Protein AF-A0A7S2HFR7-F1 (afdb_monomer_lite)

Radius of gyration: 25.46 Å; chains: 1; bounding box: 66×30×82 Å

Organism: NCBI:txid1333877

pLDDT: mean 75.99, std 14.15, range [36.38, 93.44]

Secondary structure (DSSP, 8-state):
-HHHHHHHTTT----HHHHHHHHHHHHHHHHH-GGGSEE-HHHHHHTSS-TTS-SEEETTTTEEE-TT-TT--TTHHHHHHH-THHHH--HHHHHHHHHHHHHHSGGGEEE-HHHHHTTSS-TTS-SEEETTT--EE-TTSS---HHHHHHHHHHHHH----PBPPP-TTTHHHHHHHHSGGGEEE-HHHHHTTSS-TTS-SEEETTT--EE-GGGS-HHHHHHHHHHTT--SS--SSPBP--S---PPPPP-

Sequence (253 aa):
MEAASDRHRRGEEVDWNAEVVERIRVWTDALERPEAWLDFRPLKAEGDVSAWHADLVRLSTGDAVWIDSFFRPHWLPERLEAAPEWRAAARRDAVEERWRHLLWEPGAWLDQRSLKDEGAVSDSEPDFLHEASGEGLYLGGDGAPEDVMSEIRASPASGALRWRRPEARGAEPWMSLFSEPGKWRDFRALKASGQAVPAQPDFVHSLSAQGLWLDLAPAWIAARIASKGSAGADEPFWPEAVMPGNEQPQPVQ

Structure (mmCIF, N/CA/C/O backbone):
data_AF-A0A7S2HFR7-F1
#
_entry.id   AF-A0A7S2HFR7-F1
#
loop_
_atom_site.group_PDB
_atom_site.id
_atom_site.type_symbol
_atom_site.label_atom_id
_atom_site.label_alt_id
_atom_site.label_c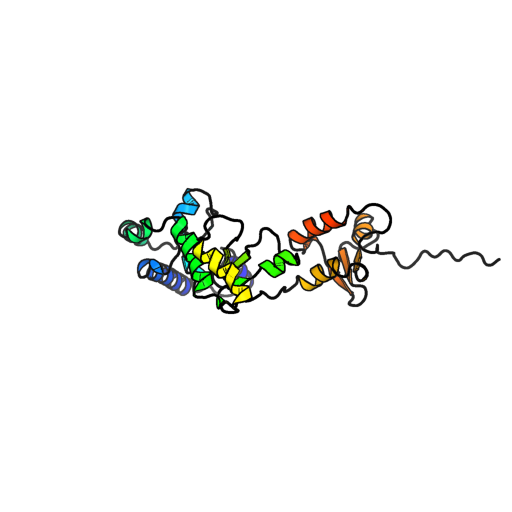omp_id
_atom_site.label_asym_id
_atom_site.label_entity_id
_atom_site.label_seq_id
_atom_site.pdbx_PDB_ins_code
_atom_site.Cartn_x
_atom_site.Cartn_y
_atom_site.Cartn_z
_atom_site.occupancy
_atom_site.B_iso_or_equiv
_atom_site.auth_seq_id
_atom_site.auth_comp_id
_atom_site.auth_asym_id
_atom_site.auth_atom_id
_atom_site.pdbx_PDB_model_num
ATOM 1 N N . MET A 1 1 ? 16.776 0.374 3.035 1.00 46.00 1 MET A N 1
AT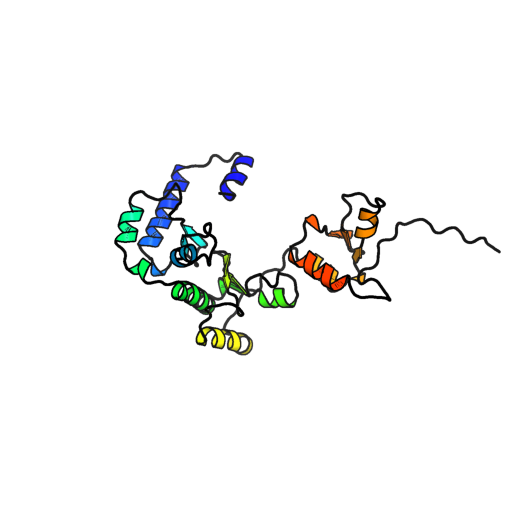OM 2 C CA . MET A 1 1 ? 17.735 0.407 4.169 1.00 46.00 1 MET A CA 1
ATOM 3 C C . MET A 1 1 ? 17.169 -0.178 5.468 1.00 46.00 1 MET A C 1
ATOM 5 O O . MET A 1 1 ? 17.949 -0.623 6.297 1.00 46.00 1 MET A O 1
ATOM 9 N N . GLU A 1 2 ? 15.848 -0.254 5.645 1.00 36.38 2 GLU A N 1
ATOM 10 C CA . GLU A 1 2 ? 15.235 -0.675 6.917 1.00 36.38 2 GLU A CA 1
ATOM 11 C C . GLU A 1 2 ? 15.283 -2.197 7.166 1.00 36.38 2 GLU A C 1
ATOM 13 O O . GLU A 1 2 ? 15.591 -2.639 8.270 1.00 36.38 2 GLU A O 1
ATOM 18 N N . ALA A 1 3 ? 15.147 -3.013 6.113 1.00 39.28 3 ALA A N 1
ATOM 19 C CA . ALA A 1 3 ? 15.206 -4.478 6.219 1.00 39.28 3 ALA A CA 1
ATOM 20 C C . ALA A 1 3 ? 16.587 -5.033 6.635 1.00 39.28 3 ALA A C 1
ATOM 22 O O . ALA A 1 3 ? 16.670 -6.115 7.220 1.00 39.28 3 ALA A O 1
ATOM 23 N N . ALA A 1 4 ? 17.671 -4.303 6.348 1.00 38.53 4 ALA A N 1
ATOM 24 C CA . ALA A 1 4 ? 19.027 -4.673 6.762 1.00 38.53 4 ALA A CA 1
ATOM 25 C C . ALA A 1 4 ? 19.289 -4.323 8.239 1.00 38.53 4 ALA A C 1
ATOM 27 O O . ALA A 1 4 ? 19.970 -5.067 8.944 1.00 38.53 4 ALA A O 1
ATOM 28 N N . SER A 1 5 ? 18.688 -3.231 8.725 1.00 42.84 5 SER A N 1
ATOM 29 C CA . SER A 1 5 ? 18.841 -2.759 10.108 1.00 42.84 5 SER A CA 1
ATOM 30 C C . SER A 1 5 ? 18.188 -3.711 11.121 1.00 42.84 5 SER A C 1
ATOM 32 O O . SER A 1 5 ? 18.719 -3.948 12.206 1.00 42.84 5 SER A O 1
ATOM 34 N N . ASP A 1 6 ? 17.080 -4.349 10.736 1.00 39.00 6 ASP A N 1
ATOM 35 C CA . ASP A 1 6 ? 16.349 -5.284 11.597 1.00 39.00 6 ASP A CA 1
ATOM 36 C C . ASP A 1 6 ? 16.993 -6.678 11.705 1.00 39.00 6 ASP A C 1
ATOM 38 O O . ASP A 1 6 ? 16.822 -7.366 12.715 1.00 39.00 6 ASP A O 1
ATOM 42 N N . ARG A 1 7 ? 17.785 -7.099 10.707 1.00 46.31 7 ARG A N 1
ATOM 43 C CA . ARG A 1 7 ? 18.533 -8.372 10.756 1.00 46.31 7 ARG A CA 1
ATOM 44 C C . ARG A 1 7 ? 19.768 -8.300 11.648 1.00 46.31 7 ARG A C 1
ATOM 46 O O . ARG A 1 7 ? 20.099 -9.295 12.288 1.00 46.31 7 ARG A O 1
ATOM 53 N N . HIS A 1 8 ? 20.384 -7.125 11.791 1.00 40.38 8 HIS A N 1
ATOM 54 C CA . HIS A 1 8 ? 21.535 -6.943 12.682 1.00 40.38 8 HIS A CA 1
ATOM 55 C C . HIS A 1 8 ? 21.185 -7.217 14.157 1.00 40.38 8 HIS A C 1
ATOM 57 O O . HIS A 1 8 ? 22.015 -7.705 14.919 1.00 40.38 8 HIS A O 1
ATOM 63 N N . ARG A 1 9 ? 19.918 -7.013 14.550 1.00 44.41 9 ARG A N 1
ATOM 64 C CA . ARG A 1 9 ? 19.413 -7.352 15.892 1.00 44.41 9 ARG A CA 1
ATOM 65 C C . ARG A 1 9 ? 19.285 -8.867 16.134 1.00 44.41 9 ARG A C 1
ATOM 67 O O . ARG A 1 9 ? 19.187 -9.280 17.285 1.00 44.41 9 ARG A O 1
ATOM 74 N N . ARG A 1 10 ? 19.285 -9.691 15.076 1.00 51.94 10 ARG A N 1
ATOM 75 C CA . ARG A 1 10 ? 19.099 -11.156 15.129 1.00 51.94 10 ARG A CA 1
ATOM 76 C C . ARG A 1 10 ? 20.391 -11.974 15.011 1.00 51.94 10 ARG A C 1
ATOM 78 O O . ARG A 1 10 ? 20.326 -13.189 15.141 1.00 51.94 10 ARG A O 1
ATOM 85 N N . GLY A 1 11 ? 21.550 -11.338 14.817 1.00 45.66 11 GLY A N 1
ATOM 86 C CA . GLY A 1 11 ? 22.841 -12.042 14.781 1.00 45.66 11 GLY A CA 1
ATOM 87 C C . GLY A 1 11 ? 23.053 -12.940 13.555 1.00 45.66 11 GLY A C 1
ATOM 88 O O . GLY A 1 11 ? 23.855 -13.866 13.621 1.00 45.66 11 GLY A O 1
ATOM 89 N N . GLU A 1 12 ? 22.348 -12.687 12.450 1.00 56.84 12 GLU A N 1
ATOM 90 C CA . GLU A 1 12 ? 22.570 -13.385 11.178 1.00 56.84 12 GLU A CA 1
ATOM 91 C C . GLU A 1 12 ? 23.755 -12.750 10.429 1.00 56.84 12 GLU A C 1
ATOM 93 O O . GLU A 1 12 ? 23.774 -11.540 10.185 1.00 56.84 12 GLU A O 1
ATOM 98 N N . GLU A 1 13 ? 24.755 -13.562 10.077 1.00 55.25 13 GLU A N 1
ATOM 99 C CA . GLU A 1 13 ? 25.882 -13.153 9.236 1.00 55.25 13 GLU A CA 1
ATOM 100 C C . GLU A 1 13 ? 25.374 -12.875 7.812 1.00 55.25 13 GLU A C 1
ATOM 102 O O . GLU A 1 13 ? 24.822 -13.751 7.146 1.00 55.25 13 GLU A O 1
ATOM 107 N N . VAL A 1 14 ? 25.503 -11.627 7.360 1.00 64.25 14 VAL A N 1
ATOM 108 C CA . VAL A 1 14 ? 25.085 -11.217 6.015 1.00 64.25 14 VAL A CA 1
ATOM 109 C C . VAL A 1 14 ? 26.165 -11.639 5.021 1.00 64.25 14 VAL A C 1
ATOM 111 O O . VAL A 1 14 ? 27.272 -11.099 5.045 1.00 64.25 14 VAL A O 1
ATOM 114 N N . ASP A 1 15 ? 25.843 -12.579 4.128 1.00 78.31 15 ASP A N 1
ATOM 115 C CA . ASP A 1 15 ? 26.686 -12.885 2.969 1.00 78.31 15 ASP A CA 1
ATOM 116 C C . ASP A 1 15 ? 26.570 -11.758 1.936 1.00 78.31 15 ASP A C 1
ATOM 118 O O . ASP A 1 15 ? 25.713 -11.744 1.046 1.00 78.31 15 ASP A O 1
ATOM 122 N N . TRP A 1 16 ? 27.468 -10.789 2.075 1.00 70.56 16 TRP A N 1
ATOM 123 C CA . TRP A 1 16 ? 27.564 -9.637 1.191 1.00 70.56 16 TRP A CA 1
ATOM 124 C C . TRP A 1 16 ? 27.822 -10.015 -0.274 1.00 70.56 16 TRP A C 1
ATOM 126 O O . TRP A 1 16 ? 27.417 -9.265 -1.161 1.00 70.56 16 TRP A O 1
ATOM 136 N N . ASN A 1 17 ? 28.448 -11.165 -0.561 1.00 75.38 17 ASN A N 1
ATOM 137 C CA . ASN A 1 17 ? 28.675 -11.595 -1.942 1.00 75.38 17 ASN A CA 1
ATOM 138 C C . ASN A 1 17 ? 27.367 -12.044 -2.595 1.00 75.38 17 ASN A C 1
ATOM 140 O O . ASN A 1 17 ? 27.088 -11.655 -3.729 1.00 75.38 17 ASN A O 1
ATOM 144 N N . ALA A 1 18 ? 26.549 -12.816 -1.878 1.00 77.56 18 ALA A N 1
ATOM 145 C CA . ALA A 1 18 ? 25.245 -13.248 -2.372 1.00 77.56 18 ALA A CA 1
ATOM 146 C C . ALA A 1 18 ? 24.314 -12.053 -2.637 1.00 77.56 18 ALA A C 1
ATOM 148 O O . ALA A 1 18 ? 23.674 -11.988 -3.687 1.00 77.56 18 ALA A O 1
ATOM 149 N N . GLU A 1 19 ? 24.291 -11.063 -1.738 1.00 74.69 19 GLU A N 1
ATOM 150 C CA . GLU A 1 19 ? 23.462 -9.862 -1.905 1.00 74.69 19 GLU A CA 1
ATOM 151 C C . GLU A 1 19 ? 23.888 -9.021 -3.120 1.00 74.69 19 GLU A C 1
ATOM 153 O O . GLU A 1 19 ? 23.047 -8.536 -3.881 1.00 74.69 19 GLU A O 1
ATOM 158 N N . VAL A 1 20 ? 25.198 -8.863 -3.334 1.00 76.31 20 VAL A N 1
ATOM 159 C CA . VAL A 1 20 ? 25.730 -8.148 -4.502 1.00 76.31 20 VAL A CA 1
ATOM 160 C C . VAL A 1 20 ? 25.386 -8.880 -5.798 1.00 76.31 20 VAL A C 1
ATOM 162 O O . VAL A 1 20 ? 24.969 -8.237 -6.761 1.00 76.31 20 VAL A O 1
ATOM 165 N N . VAL A 1 21 ? 25.514 -10.210 -5.825 1.00 80.19 21 VAL A N 1
ATOM 166 C CA . VAL A 1 21 ? 25.163 -11.024 -6.997 1.00 80.19 21 VAL A CA 1
ATOM 167 C C . VAL A 1 21 ? 23.684 -10.883 -7.339 1.00 80.19 21 VAL A C 1
ATOM 169 O O . VAL A 1 21 ? 23.365 -10.659 -8.507 1.00 80.19 21 VAL A O 1
ATOM 172 N N . GLU A 1 22 ? 22.787 -10.952 -6.354 1.00 80.50 22 GLU A N 1
ATOM 173 C CA . GLU A 1 22 ? 21.359 -10.773 -6.625 1.00 80.50 22 GLU A CA 1
ATOM 174 C C . GLU A 1 22 ? 21.040 -9.368 -7.123 1.00 80.50 22 GLU A C 1
ATOM 176 O O . GLU A 1 22 ? 20.335 -9.201 -8.114 1.00 80.50 22 GLU A O 1
ATOM 181 N N . ARG A 1 23 ? 21.638 -8.334 -6.531 1.00 79.75 23 ARG A N 1
ATOM 182 C CA . ARG A 1 23 ? 21.391 -6.962 -6.981 1.00 79.75 23 ARG A CA 1
ATOM 183 C C . ARG A 1 23 ? 21.903 -6.710 -8.403 1.00 79.75 23 ARG A C 1
ATOM 185 O O . ARG A 1 23 ? 21.267 -5.975 -9.152 1.00 79.75 23 ARG A O 1
ATOM 192 N N . ILE A 1 24 ? 23.005 -7.350 -8.802 1.00 82.12 24 ILE A N 1
ATOM 193 C CA . ILE A 1 24 ? 23.478 -7.342 -10.195 1.00 82.12 24 ILE A CA 1
ATOM 194 C C . ILE A 1 24 ? 22.486 -8.068 -11.111 1.00 82.12 24 ILE A C 1
ATOM 196 O O . ILE A 1 24 ? 22.198 -7.560 -12.190 1.00 82.12 24 ILE A O 1
ATOM 200 N N . ARG A 1 25 ? 21.939 -9.218 -10.696 1.00 85.88 25 ARG A N 1
ATOM 201 C CA . ARG A 1 25 ? 20.948 -9.967 -11.489 1.00 85.88 25 ARG A CA 1
ATOM 202 C C . ARG A 1 25 ? 19.703 -9.142 -11.778 1.00 85.88 25 ARG A C 1
ATOM 204 O O . ARG A 1 25 ? 19.270 -9.117 -12.924 1.00 85.88 25 ARG A O 1
ATOM 211 N N . VAL A 1 26 ? 19.181 -8.435 -10.777 1.00 86.81 26 VAL A N 1
ATOM 212 C CA . VAL A 1 26 ? 17.998 -7.579 -10.941 1.00 86.81 26 VAL A CA 1
ATOM 213 C C . VAL A 1 26 ? 18.267 -6.449 -11.945 1.00 86.81 26 VAL A C 1
ATOM 215 O O . VAL A 1 26 ? 17.457 -6.208 -12.834 1.00 86.81 26 VAL A O 1
ATOM 218 N N . TRP A 1 27 ? 19.435 -5.801 -11.868 1.00 85.19 27 TRP A N 1
ATOM 219 C CA . TRP A 1 27 ? 19.838 -4.795 -12.859 1.00 85.19 27 TRP A CA 1
ATOM 220 C C . TRP A 1 27 ? 19.986 -5.364 -14.272 1.00 85.19 27 TRP A C 1
ATOM 222 O O . TRP A 1 27 ? 19.635 -4.693 -15.241 1.00 85.19 27 TRP A O 1
ATOM 232 N N . THR A 1 28 ? 20.520 -6.579 -14.400 1.00 85.50 28 THR A N 1
ATOM 233 C CA . THR A 1 28 ? 20.643 -7.257 -15.694 1.00 85.50 28 THR A CA 1
ATOM 234 C C . THR A 1 28 ? 19.270 -7.580 -16.282 1.00 85.50 28 THR A C 1
ATOM 236 O O . THR A 1 28 ? 19.044 -7.249 -17.441 1.00 85.50 28 THR A O 1
ATOM 239 N N . ASP A 1 29 ? 18.344 -8.141 -15.494 1.00 86.94 29 ASP A N 1
ATOM 240 C CA . ASP A 1 29 ? 16.974 -8.441 -15.947 1.00 86.94 29 ASP A CA 1
ATOM 241 C C . ASP A 1 29 ? 16.249 -7.178 -16.414 1.00 86.94 29 ASP A C 1
ATOM 243 O O . ASP A 1 29 ? 15.676 -7.182 -17.500 1.00 86.94 29 ASP A O 1
ATOM 247 N N . ALA A 1 30 ? 16.355 -6.082 -15.650 1.00 82.44 30 ALA A N 1
ATOM 248 C CA . ALA A 1 30 ? 15.784 -4.799 -16.043 1.00 82.44 30 ALA A CA 1
ATOM 249 C C . ALA A 1 30 ? 16.233 -4.401 -17.452 1.00 82.44 30 ALA A C 1
ATOM 251 O O . ALA A 1 30 ? 15.404 -4.124 -18.312 1.00 82.44 30 ALA A O 1
ATOM 252 N N . LEU A 1 31 ? 17.539 -4.428 -17.720 1.00 79.56 31 LEU A N 1
ATOM 253 C CA . LEU A 1 31 ? 18.091 -4.001 -19.008 1.00 79.56 31 LEU A CA 1
ATOM 254 C C . LEU A 1 31 ? 17.831 -4.966 -20.159 1.00 79.56 31 LEU A C 1
ATOM 256 O O . LEU A 1 31 ? 17.758 -4.525 -21.301 1.00 79.56 31 LEU A O 1
ATOM 260 N N . GLU A 1 32 ? 17.760 -6.264 -19.885 1.00 82.69 32 GLU A N 1
ATOM 261 C CA . GLU A 1 32 ? 17.466 -7.270 -20.906 1.00 82.69 32 GLU A CA 1
ATOM 262 C C . GLU A 1 32 ? 15.975 -7.306 -21.262 1.00 82.69 32 GLU A C 1
ATOM 264 O O . GLU A 1 32 ? 15.629 -7.756 -22.355 1.00 82.69 32 GLU A O 1
ATOM 269 N N . ARG A 1 33 ? 15.105 -6.842 -20.354 1.00 80.19 33 ARG A N 1
ATOM 270 C CA . ARG A 1 33 ? 13.641 -6.900 -20.473 1.00 80.19 33 ARG A CA 1
ATOM 271 C C . ARG A 1 33 ? 12.965 -5.598 -20.024 1.00 80.19 33 ARG A C 1
ATOM 273 O O . ARG A 1 33 ? 12.132 -5.629 -19.113 1.00 80.19 33 ARG A O 1
ATOM 280 N N . PRO A 1 34 ? 13.301 -4.449 -20.629 1.00 78.69 34 PRO A N 1
ATOM 281 C CA . PRO A 1 34 ? 12.795 -3.143 -20.205 1.00 78.69 34 PRO A CA 1
ATOM 282 C C . PRO A 1 34 ? 11.264 -3.050 -20.234 1.00 78.69 34 PRO A C 1
ATOM 284 O O . PRO A 1 34 ? 10.678 -2.342 -19.427 1.00 78.69 34 PRO A O 1
ATOM 287 N N . GLU A 1 35 ? 10.595 -3.811 -21.102 1.00 76.25 35 GLU A N 1
ATOM 288 C CA . GLU A 1 35 ? 9.134 -3.878 -21.187 1.00 76.25 35 GLU A CA 1
ATOM 289 C C . GLU A 1 35 ? 8.459 -4.496 -19.953 1.00 76.25 35 GLU A C 1
ATOM 291 O O . GLU A 1 35 ? 7.269 -4.294 -19.736 1.00 76.25 35 GLU A O 1
ATOM 296 N N . ALA A 1 36 ? 9.197 -5.265 -19.147 1.00 79.81 36 ALA A N 1
ATOM 297 C CA . ALA A 1 36 ? 8.679 -5.882 -17.926 1.00 79.81 36 ALA A CA 1
ATOM 298 C C . ALA A 1 36 ? 8.812 -4.971 -16.691 1.00 79.81 36 ALA A C 1
ATOM 300 O O . ALA A 1 36 ? 8.428 -5.371 -15.586 1.00 79.81 36 ALA A O 1
ATOM 301 N N . TRP A 1 37 ? 9.384 -3.778 -16.864 1.00 83.56 37 TRP A N 1
ATOM 302 C CA . TRP A 1 37 ? 9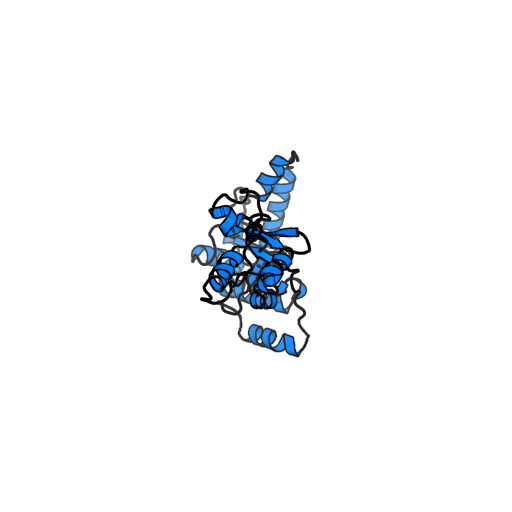.742 -2.860 -15.795 1.00 83.56 37 TRP A CA 1
ATOM 303 C C . TRP A 1 37 ? 9.079 -1.501 -16.004 1.00 83.56 37 TRP A C 1
ATOM 305 O O . TRP A 1 37 ? 9.091 -0.932 -17.091 1.00 83.56 37 TRP A O 1
ATOM 315 N N . LEU A 1 38 ? 8.518 -0.957 -14.931 1.00 82.62 38 LEU A N 1
ATOM 316 C CA . LEU A 1 38 ? 7.993 0.402 -14.907 1.00 82.62 38 LEU A CA 1
ATOM 317 C C . LEU A 1 38 ? 9.125 1.384 -14.621 1.00 82.62 38 LEU A C 1
ATOM 319 O O . LEU A 1 38 ? 9.910 1.145 -13.704 1.00 82.62 38 LEU A O 1
ATOM 323 N N . ASP A 1 39 ? 9.172 2.496 -15.354 1.00 83.00 39 ASP A N 1
ATOM 324 C CA . ASP A 1 39 ? 10.154 3.566 -15.160 1.00 83.00 39 ASP A CA 1
ATOM 325 C C . ASP A 1 39 ? 9.543 4.771 -14.433 1.00 83.00 39 ASP A C 1
ATOM 327 O O . ASP A 1 39 ? 8.658 5.462 -14.941 1.00 83.00 39 ASP A O 1
ATOM 331 N N . PHE A 1 40 ? 10.045 5.036 -13.230 1.00 81.12 40 PHE A N 1
ATOM 332 C CA . PHE A 1 40 ? 9.590 6.107 -12.348 1.00 81.12 40 PHE A CA 1
ATOM 333 C C . PHE A 1 40 ? 10.510 7.326 -12.329 1.00 81.12 40 PHE A C 1
ATOM 335 O O . PHE A 1 40 ? 10.202 8.325 -11.675 1.00 81.12 40 PHE A O 1
ATOM 342 N N . ARG A 1 41 ? 11.629 7.298 -13.056 1.00 83.12 41 ARG A N 1
ATOM 343 C CA . ARG A 1 41 ? 12.602 8.402 -13.070 1.00 83.12 41 ARG A CA 1
ATOM 344 C C . ARG A 1 41 ? 12.001 9.717 -13.565 1.00 83.12 41 ARG A C 1
ATOM 346 O O . ARG A 1 41 ? 12.291 10.739 -12.939 1.00 83.12 41 ARG A O 1
ATOM 353 N N . PRO A 1 42 ? 11.142 9.740 -14.609 1.00 79.56 42 PRO A N 1
ATOM 354 C CA . PRO A 1 42 ? 10.456 10.967 -15.005 1.00 79.56 42 PRO A CA 1
ATOM 355 C C . PRO A 1 42 ? 9.583 11.531 -13.876 1.00 79.56 42 PRO A C 1
ATOM 357 O O . PRO A 1 42 ? 9.672 12.717 -13.576 1.00 79.56 42 PRO A O 1
ATOM 360 N N . LEU A 1 43 ? 8.829 10.673 -13.172 1.00 75.56 43 LEU A N 1
ATOM 361 C CA . LEU A 1 43 ? 7.983 11.098 -12.050 1.00 75.56 43 LEU A CA 1
ATOM 362 C C . LEU A 1 43 ? 8.808 11.645 -10.876 1.00 75.56 43 LEU A C 1
ATOM 364 O O . LEU A 1 43 ? 8.390 12.592 -10.213 1.00 75.56 43 LEU A O 1
ATOM 368 N N . LYS A 1 44 ? 9.989 11.074 -10.611 1.00 80.94 44 LYS A N 1
ATOM 369 C CA . LYS A 1 44 ? 10.911 11.587 -9.584 1.00 80.94 44 LYS A CA 1
ATOM 370 C C . LYS A 1 44 ? 11.454 12.966 -9.952 1.00 80.94 44 LYS A C 1
ATOM 372 O O . LYS A 1 44 ? 11.603 13.810 -9.073 1.00 80.94 44 LYS A O 1
ATOM 377 N N . ALA A 1 45 ? 11.752 13.194 -11.232 1.00 82.00 45 ALA A N 1
ATOM 378 C CA . ALA A 1 45 ? 12.246 14.479 -11.721 1.00 82.00 45 ALA A CA 1
ATOM 379 C C . ALA A 1 45 ? 11.169 15.579 -11.678 1.00 82.00 45 ALA A C 1
ATOM 381 O O . ALA A 1 45 ? 11.488 16.730 -11.387 1.00 82.00 45 ALA A O 1
ATOM 382 N N . GLU A 1 46 ? 9.909 15.220 -11.933 1.00 81.25 46 GLU A N 1
ATOM 383 C CA . GLU A 1 46 ? 8.746 16.117 -11.853 1.00 81.25 46 GLU A CA 1
ATOM 384 C C . GLU A 1 46 ? 8.258 16.337 -10.406 1.00 81.25 46 GLU A C 1
ATOM 386 O O . GLU A 1 46 ? 7.588 17.329 -10.120 1.00 81.25 46 GLU A O 1
ATOM 391 N N . GLY A 1 47 ? 8.655 15.463 -9.473 1.00 81.19 47 GLY A N 1
ATOM 392 C CA . GLY A 1 47 ? 8.291 15.537 -8.055 1.00 81.19 47 GLY A CA 1
ATOM 393 C C . GLY A 1 47 ? 6.957 14.870 -7.710 1.00 81.19 47 GLY A C 1
ATOM 394 O O . GLY A 1 47 ? 6.465 15.039 -6.597 1.00 81.19 47 GLY A O 1
ATOM 395 N N . ASP A 1 48 ? 6.378 14.102 -8.633 1.00 73.12 48 ASP A N 1
ATOM 396 C CA . ASP A 1 48 ? 5.108 13.393 -8.432 1.00 73.12 48 ASP A CA 1
ATOM 397 C C . ASP A 1 48 ? 5.240 12.128 -7.592 1.00 73.12 48 ASP A C 1
ATOM 399 O O . ASP A 1 48 ? 4.268 11.662 -6.999 1.00 73.12 48 ASP A O 1
ATOM 403 N N . VAL A 1 49 ? 6.442 11.560 -7.540 1.00 75.81 49 VAL A N 1
ATOM 404 C CA . VAL A 1 49 ? 6.775 10.483 -6.610 1.00 75.81 49 VAL A CA 1
ATOM 405 C C . VAL A 1 49 ? 7.968 10.893 -5.765 1.00 75.81 49 VAL A C 1
ATOM 407 O O . VAL A 1 49 ? 8.812 11.694 -6.168 1.00 75.81 49 VAL A O 1
ATOM 410 N N . SER A 1 50 ? 8.031 10.327 -4.562 1.00 82.25 50 SER A N 1
ATOM 411 C CA . SER A 1 50 ? 9.127 10.566 -3.627 1.00 82.25 50 SER A CA 1
ATOM 412 C C . SER A 1 50 ? 10.484 10.321 -4.289 1.00 82.25 50 SER A C 1
ATOM 414 O O . SER A 1 50 ? 10.669 9.329 -4.990 1.00 82.25 50 SER A O 1
ATOM 416 N N . ALA A 1 51 ? 11.477 11.157 -3.980 1.00 84.00 51 ALA A N 1
ATOM 417 C CA . ALA A 1 51 ? 12.860 10.929 -4.404 1.00 84.00 51 ALA A CA 1
ATOM 418 C C . ALA A 1 51 ? 13.419 9.574 -3.914 1.00 84.00 51 ALA A C 1
ATOM 420 O O . ALA A 1 51 ? 14.340 9.030 -4.519 1.00 84.00 51 ALA A O 1
ATOM 421 N N . TRP A 1 52 ? 12.834 9.010 -2.852 1.00 84.06 52 TRP A N 1
ATOM 422 C CA . TRP A 1 52 ? 13.180 7.694 -2.307 1.00 84.06 52 TRP A CA 1
ATOM 423 C C . TRP A 1 52 ? 12.443 6.530 -2.972 1.00 84.06 52 TRP A C 1
ATOM 425 O O . TRP A 1 52 ? 12.763 5.371 -2.702 1.00 84.06 52 TRP A O 1
ATOM 435 N N . HIS A 1 53 ? 11.461 6.819 -3.824 1.00 83.12 53 HIS A N 1
ATOM 436 C CA . HIS A 1 53 ? 10.806 5.800 -4.627 1.00 83.12 53 HIS A CA 1
ATOM 437 C C . HIS A 1 53 ? 11.827 5.144 -5.567 1.00 83.12 53 HIS A C 1
ATOM 439 O O . HIS A 1 53 ? 12.811 5.775 -5.983 1.00 83.12 53 HIS A O 1
ATOM 445 N N . ALA A 1 54 ? 11.618 3.858 -5.847 1.00 88.06 54 ALA A N 1
ATOM 446 C CA . ALA A 1 54 ? 12.465 3.108 -6.761 1.00 88.06 54 ALA A CA 1
ATOM 447 C C . ALA A 1 54 ? 12.476 3.771 -8.138 1.00 88.06 54 ALA A C 1
ATOM 449 O O . ALA A 1 54 ? 11.496 4.383 -8.548 1.00 88.06 54 ALA A O 1
ATOM 450 N N . ASP A 1 55 ? 13.599 3.687 -8.843 1.00 85.81 55 ASP A N 1
ATOM 451 C CA . ASP A 1 55 ? 13.680 4.231 -10.195 1.00 85.81 55 ASP A CA 1
ATOM 452 C C . ASP A 1 55 ? 12.991 3.302 -11.185 1.00 85.81 55 ASP A C 1
ATOM 454 O O . ASP A 1 55 ? 12.282 3.784 -12.060 1.00 85.81 55 ASP A O 1
ATOM 458 N N . LEU A 1 56 ? 13.164 1.987 -11.017 1.00 86.44 56 LEU A N 1
ATOM 459 C CA . LEU A 1 56 ? 12.462 0.983 -11.805 1.00 86.44 56 LEU A CA 1
ATOM 460 C C . LEU A 1 56 ? 11.818 -0.060 -10.892 1.00 86.44 56 LEU A C 1
ATOM 462 O O . LEU A 1 56 ? 12.439 -0.477 -9.909 1.00 86.44 56 LEU A O 1
ATOM 466 N N . VAL A 1 57 ? 10.609 -0.503 -11.242 1.00 85.88 57 VAL A N 1
ATOM 467 C CA . VAL A 1 57 ? 9.858 -1.522 -10.489 1.00 85.88 57 VAL A CA 1
ATOM 468 C C . VAL A 1 57 ? 9.299 -2.586 -11.424 1.00 85.88 57 VAL A C 1
ATOM 470 O O . VAL A 1 57 ? 8.651 -2.274 -12.422 1.00 85.88 57 VAL A O 1
ATOM 473 N N . ARG A 1 58 ? 9.486 -3.854 -11.068 1.00 87.56 58 ARG A N 1
ATOM 474 C CA . ARG A 1 58 ? 8.909 -5.007 -11.757 1.00 87.56 58 ARG A CA 1
ATOM 475 C C . ARG A 1 58 ? 7.635 -5.446 -11.055 1.00 87.56 58 ARG A C 1
ATOM 477 O O . ARG A 1 58 ? 7.704 -6.017 -9.970 1.00 87.56 58 ARG A O 1
ATOM 484 N N . LEU A 1 59 ? 6.469 -5.237 -11.668 1.00 80.25 59 LEU A N 1
ATOM 485 C CA . LEU A 1 59 ? 5.186 -5.557 -11.022 1.00 80.25 59 LEU A CA 1
ATOM 486 C C . LEU A 1 59 ? 5.086 -7.030 -10.611 1.00 80.25 59 LEU A C 1
ATOM 488 O O . LEU A 1 59 ? 4.763 -7.318 -9.465 1.00 80.25 59 LEU A O 1
ATOM 492 N N . SER A 1 60 ? 5.459 -7.961 -11.495 1.00 78.62 60 SER A N 1
ATOM 493 C CA . SER A 1 60 ? 5.280 -9.402 -11.254 1.00 78.62 60 SER A CA 1
ATOM 494 C C . SER A 1 60 ? 5.954 -9.925 -9.981 1.00 78.62 60 SER A C 1
ATOM 496 O O . SER A 1 60 ? 5.501 -10.912 -9.410 1.00 78.62 60 SER A O 1
ATOM 498 N N . THR A 1 61 ? 7.060 -9.308 -9.565 1.00 83.06 61 THR A N 1
ATOM 499 C CA . THR A 1 61 ? 7.871 -9.767 -8.425 1.00 83.06 61 THR A CA 1
ATOM 500 C C . THR A 1 61 ? 8.033 -8.720 -7.331 1.00 83.06 61 THR A C 1
ATOM 502 O O . THR A 1 61 ? 8.419 -9.070 -6.222 1.00 83.06 61 THR A O 1
ATOM 505 N N . GLY A 1 62 ? 7.721 -7.455 -7.613 1.00 83.19 62 GLY A N 1
ATOM 506 C CA . GLY A 1 62 ? 8.026 -6.332 -6.734 1.00 83.19 62 GLY A CA 1
ATOM 507 C C . GLY A 1 62 ? 9.506 -5.967 -6.686 1.00 83.19 62 GLY A C 1
ATOM 508 O O . GLY A 1 62 ? 9.901 -5.158 -5.848 1.00 83.19 62 GLY A O 1
ATOM 509 N N . ASP A 1 63 ? 10.330 -6.547 -7.565 1.00 88.25 63 ASP A N 1
ATOM 510 C CA . ASP A 1 63 ? 11.743 -6.197 -7.626 1.00 88.25 63 ASP A CA 1
ATOM 511 C C . ASP A 1 63 ? 11.883 -4.720 -7.984 1.00 88.25 63 ASP A C 1
ATOM 513 O O . ASP A 1 63 ? 11.190 -4.199 -8.859 1.00 88.25 63 ASP A O 1
ATOM 517 N N . ALA A 1 64 ? 12.787 -4.043 -7.291 1.00 88.12 64 ALA A N 1
ATOM 518 C CA . ALA A 1 64 ? 12.952 -2.607 -7.388 1.00 88.12 64 ALA A CA 1
ATOM 519 C C . ALA A 1 64 ? 14.433 -2.253 -7.437 1.00 88.12 64 ALA A C 1
ATOM 521 O O . ALA A 1 64 ? 15.254 -2.828 -6.712 1.00 88.12 64 ALA A O 1
ATOM 522 N N . VAL A 1 65 ? 14.777 -1.284 -8.279 1.00 87.06 65 VAL A N 1
ATOM 523 C CA . VAL A 1 65 ? 16.148 -0.793 -8.399 1.00 87.06 65 VAL A CA 1
ATOM 524 C C . VAL A 1 65 ? 16.207 0.722 -8.296 1.00 87.06 65 VAL A C 1
ATOM 526 O O . VAL A 1 65 ? 15.348 1.444 -8.794 1.00 87.06 65 VAL A O 1
ATOM 529 N N . TRP A 1 66 ? 17.260 1.192 -7.630 1.00 87.69 66 TRP A N 1
ATOM 530 C CA . TRP A 1 66 ? 17.564 2.604 -7.435 1.00 87.69 66 TRP A CA 1
ATOM 531 C C . TRP A 1 66 ? 18.867 2.902 -8.147 1.00 87.69 66 TRP A C 1
ATOM 533 O O . TRP A 1 66 ? 19.917 2.370 -7.773 1.00 87.69 66 TRP A O 1
ATOM 543 N N . ILE A 1 67 ? 18.806 3.738 -9.175 1.00 81.44 67 ILE A N 1
ATOM 544 C CA . ILE A 1 67 ? 19.963 4.211 -9.914 1.00 81.44 67 ILE A CA 1
ATOM 545 C C . ILE A 1 67 ? 20.953 4.799 -8.920 1.00 81.44 67 ILE A C 1
ATOM 547 O O . ILE A 1 67 ? 22.095 4.369 -8.894 1.00 81.44 67 ILE A O 1
ATOM 551 N N . ASP A 1 68 ? 20.567 5.706 -8.030 1.00 76.69 68 ASP A N 1
ATOM 552 C CA . ASP A 1 68 ? 21.453 6.310 -7.016 1.00 76.69 68 ASP A CA 1
ATOM 553 C C . ASP A 1 68 ? 21.952 5.371 -5.898 1.00 76.69 68 ASP A C 1
ATOM 555 O O . ASP A 1 68 ? 22.698 5.809 -5.021 1.00 76.69 68 ASP A O 1
ATOM 559 N N . SER A 1 69 ? 21.659 4.070 -5.966 1.00 76.69 69 SER A N 1
ATOM 560 C CA . SER A 1 69 ? 22.182 3.088 -5.018 1.00 76.69 69 SER A CA 1
ATOM 561 C C . SER A 1 69 ? 23.711 3.003 -5.036 1.00 76.69 69 SER A C 1
ATOM 563 O O . SER A 1 69 ? 24.346 2.947 -6.089 1.00 76.69 69 SER A O 1
ATOM 565 N N . PHE A 1 70 ? 24.306 2.859 -3.847 1.00 68.69 70 PHE A N 1
ATOM 566 C CA . PHE A 1 70 ? 25.731 2.550 -3.666 1.00 68.69 70 PHE A CA 1
ATOM 567 C C . PHE A 1 70 ? 26.168 1.275 -4.406 1.00 68.69 70 PHE A C 1
ATOM 569 O O . PHE A 1 70 ? 27.328 1.122 -4.775 1.00 68.69 70 PHE A O 1
ATOM 576 N N . PHE A 1 71 ? 25.228 0.363 -4.652 1.00 67.94 71 PHE A N 1
ATOM 577 C CA . PHE A 1 71 ? 25.470 -0.899 -5.343 1.00 67.94 71 PHE A CA 1
ATOM 578 C C . PHE A 1 71 ? 25.151 -0.842 -6.837 1.00 67.94 71 PHE A C 1
ATOM 580 O O . PHE A 1 71 ? 24.996 -1.886 -7.471 1.00 67.94 71 PHE A O 1
ATOM 587 N N . ARG A 1 72 ? 25.031 0.363 -7.406 1.00 74.06 72 ARG A N 1
ATOM 588 C CA . ARG A 1 72 ? 24.911 0.554 -8.848 1.00 74.06 72 ARG A CA 1
ATOM 589 C C . ARG A 1 72 ? 26.116 -0.087 -9.549 1.00 74.06 72 ARG A C 1
ATOM 591 O O . ARG A 1 72 ? 27.250 0.313 -9.272 1.00 74.06 72 ARG A O 1
ATOM 598 N N . PRO A 1 73 ? 25.910 -1.026 -10.488 1.00 77.12 73 PRO A N 1
ATOM 599 C CA . PRO A 1 73 ? 27.008 -1.539 -11.292 1.00 77.12 73 PRO A CA 1
ATOM 600 C C . PRO A 1 73 ? 27.673 -0.405 -12.080 1.00 77.12 73 PRO A C 1
ATOM 602 O O . PRO A 1 73 ? 26.991 0.435 -12.668 1.00 77.12 73 PRO A O 1
ATOM 605 N N . HIS A 1 74 ? 29.006 -0.375 -12.123 1.00 80.12 74 HIS A N 1
ATOM 606 C CA . HIS A 1 74 ? 29.746 0.712 -12.781 1.00 80.12 74 HIS A CA 1
ATOM 607 C C . HIS A 1 74 ? 29.446 0.828 -14.287 1.00 80.12 74 HIS A C 1
ATOM 609 O O . HIS A 1 74 ? 29.597 1.898 -14.862 1.00 80.12 74 HIS A O 1
ATOM 615 N N . TRP A 1 75 ? 29.020 -0.267 -14.923 1.00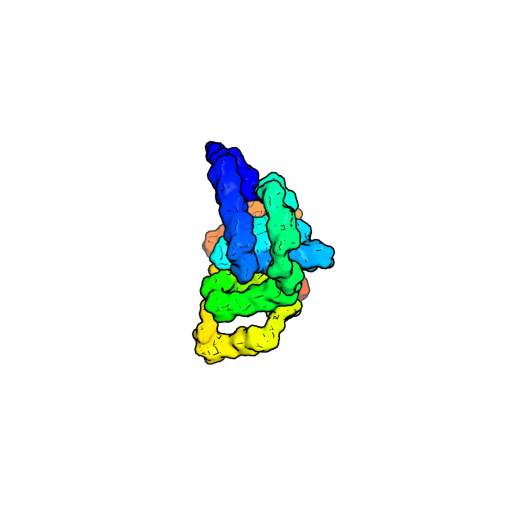 76.25 75 TRP A N 1
ATOM 616 C CA . TRP A 1 75 ? 28.666 -0.333 -16.343 1.00 76.25 75 TRP A CA 1
ATOM 617 C C . TRP A 1 75 ? 27.238 0.164 -16.633 1.00 76.25 75 TRP A C 1
ATOM 619 O O . TRP A 1 75 ? 26.859 0.319 -17.794 1.00 76.25 75 TRP A O 1
ATOM 629 N N . LEU A 1 76 ? 26.423 0.403 -15.598 1.00 77.75 76 LEU A N 1
ATOM 630 C CA . LEU A 1 76 ? 25.011 0.755 -15.746 1.00 77.75 76 LEU A CA 1
ATOM 631 C C . LEU A 1 76 ? 24.778 2.087 -16.484 1.00 77.75 76 LEU A C 1
ATOM 633 O O . LEU A 1 76 ? 23.922 2.098 -17.368 1.00 77.75 76 LEU A O 1
ATOM 637 N N . PRO A 1 77 ? 25.489 3.197 -16.181 1.00 72.12 77 PRO A N 1
ATOM 638 C CA . PRO A 1 77 ? 25.216 4.482 -16.827 1.00 72.12 77 PRO A CA 1
ATOM 639 C C . PRO A 1 77 ? 25.367 4.424 -18.350 1.00 72.12 77 PRO A C 1
ATOM 641 O O . PRO A 1 77 ? 24.507 4.911 -19.071 1.00 72.12 77 PRO A O 1
ATOM 644 N N . GLU A 1 78 ? 26.413 3.763 -18.846 1.00 73.50 78 GLU A N 1
ATOM 645 C CA . GLU A 1 78 ? 26.671 3.626 -20.284 1.00 73.50 78 GLU A CA 1
ATOM 646 C C . GLU A 1 78 ? 25.565 2.834 -20.987 1.00 73.50 78 GLU A C 1
ATOM 648 O O . GLU A 1 78 ? 25.122 3.216 -22.067 1.00 73.50 78 GLU A O 1
ATOM 653 N N . ARG A 1 79 ? 25.080 1.752 -20.364 1.00 74.81 79 ARG A N 1
ATOM 654 C CA . ARG A 1 79 ? 23.999 0.935 -20.929 1.00 74.81 79 ARG A CA 1
ATOM 655 C C . ARG A 1 79 ? 22.648 1.633 -20.906 1.00 74.81 79 ARG A C 1
ATOM 657 O O . ARG A 1 79 ? 21.916 1.544 -21.882 1.00 74.81 79 ARG A O 1
ATOM 664 N N . LEU A 1 80 ? 22.344 2.348 -19.830 1.00 71.88 80 LEU A N 1
ATOM 665 C CA . LEU A 1 80 ? 21.094 3.089 -19.698 1.00 71.88 80 LEU A CA 1
ATOM 666 C C . LEU A 1 80 ? 21.036 4.280 -20.669 1.00 71.88 80 LEU A C 1
ATOM 668 O O . LEU A 1 80 ? 19.993 4.550 -21.256 1.00 71.88 80 LEU A O 1
ATOM 672 N N . GLU A 1 81 ? 22.168 4.954 -20.904 1.00 66.06 81 GLU A N 1
ATOM 673 C CA . GLU A 1 81 ? 22.279 6.000 -21.927 1.00 66.06 81 GLU A CA 1
ATOM 674 C C . GLU A 1 81 ? 22.269 5.431 -23.361 1.00 66.06 81 GLU A C 1
ATOM 676 O O . GLU A 1 81 ? 21.825 6.096 -24.299 1.00 66.06 81 GLU A O 1
ATOM 681 N N . ALA A 1 82 ? 22.715 4.194 -23.575 1.00 67.69 82 ALA A N 1
ATOM 682 C CA . ALA A 1 82 ? 22.680 3.558 -24.894 1.00 67.69 82 ALA A CA 1
ATOM 683 C C . ALA A 1 82 ? 21.283 3.045 -25.303 1.00 67.69 82 ALA A C 1
ATOM 685 O O . ALA A 1 82 ? 21.087 2.722 -26.473 1.00 67.69 82 ALA A O 1
ATOM 686 N N . ALA A 1 83 ? 20.328 2.997 -24.371 1.00 67.25 83 ALA A N 1
ATOM 687 C CA . ALA A 1 83 ? 19.040 2.328 -24.519 1.00 67.25 83 ALA A CA 1
ATOM 688 C C . ALA A 1 83 ? 17.875 3.341 -24.669 1.00 67.25 83 ALA A C 1
ATOM 690 O O . ALA A 1 83 ? 17.349 3.848 -23.671 1.00 67.25 83 ALA A O 1
ATOM 691 N N . PRO A 1 84 ? 17.489 3.733 -25.901 1.00 60.16 84 PRO A N 1
ATOM 692 C CA . PRO A 1 84 ? 16.401 4.688 -26.152 1.00 60.16 84 PRO A CA 1
ATOM 693 C C . PRO A 1 84 ? 15.020 4.203 -25.684 1.00 60.16 84 PRO A C 1
ATOM 695 O O . PRO A 1 84 ? 14.156 5.032 -25.412 1.00 60.16 84 PRO A O 1
ATOM 698 N N . GLU A 1 85 ? 14.816 2.896 -25.545 1.00 61.91 85 GLU A N 1
ATOM 699 C CA . GLU A 1 85 ? 13.584 2.267 -25.066 1.00 61.91 85 GLU A CA 1
ATOM 700 C C . GLU A 1 85 ? 13.189 2.717 -23.652 1.00 61.91 85 GLU A C 1
ATOM 702 O O . GLU A 1 85 ? 12.014 2.976 -23.401 1.00 61.91 85 GLU A O 1
ATOM 707 N N . TRP A 1 86 ? 14.162 2.964 -22.769 1.00 65.75 86 TRP A N 1
ATOM 708 C CA . TRP A 1 86 ? 13.906 3.535 -21.441 1.00 65.75 86 TRP A CA 1
ATOM 709 C C . TRP A 1 86 ? 13.536 5.019 -21.469 1.00 65.75 86 TRP A C 1
ATOM 711 O O . TRP A 1 86 ? 13.040 5.553 -20.485 1.00 65.75 86 TRP A O 1
ATOM 721 N N . ARG A 1 87 ? 13.823 5.727 -22.566 1.00 54.41 87 ARG A N 1
ATOM 722 C CA . ARG A 1 87 ? 13.512 7.160 -22.697 1.00 54.41 87 ARG A CA 1
ATOM 723 C C . ARG A 1 87 ? 12.098 7.402 -23.222 1.00 54.41 87 ARG A C 1
ATOM 725 O O . ARG A 1 87 ? 11.636 8.538 -23.176 1.00 54.41 87 ARG A O 1
ATOM 732 N N . ALA A 1 88 ? 11.447 6.366 -23.752 1.00 50.00 88 ALA A N 1
ATOM 733 C CA . ALA A 1 88 ? 10.155 6.480 -24.419 1.00 50.00 88 ALA A CA 1
ATOM 734 C C . ALA A 1 88 ? 8.956 6.256 -23.484 1.00 50.00 88 ALA A C 1
ATOM 736 O O . ALA A 1 88 ? 7.892 6.791 -23.777 1.00 50.00 88 ALA A O 1
ATOM 737 N N . ALA A 1 89 ? 9.127 5.524 -22.376 1.00 52.41 89 ALA A N 1
ATOM 738 C CA . ALA A 1 89 ? 8.066 5.279 -21.404 1.00 52.41 89 ALA A CA 1
ATOM 739 C C . ALA A 1 89 ? 7.877 6.514 -20.511 1.00 52.41 89 ALA A C 1
ATOM 741 O O . ALA A 1 89 ? 8.552 6.704 -19.498 1.00 52.41 89 ALA A O 1
ATOM 742 N N . ALA A 1 90 ? 6.986 7.406 -20.934 1.00 58.31 90 ALA A N 1
ATOM 743 C CA . ALA A 1 90 ? 6.620 8.577 -20.154 1.00 58.31 90 ALA A CA 1
ATOM 744 C C . ALA A 1 90 ? 5.805 8.157 -18.919 1.00 58.31 90 ALA A C 1
ATOM 746 O O . ALA A 1 90 ? 5.240 7.066 -18.865 1.00 58.31 90 ALA A O 1
ATOM 747 N N . ARG A 1 91 ? 5.650 9.073 -17.954 1.00 55.41 91 ARG A N 1
ATOM 748 C CA . ARG A 1 91 ? 4.746 8.943 -16.793 1.00 55.41 91 ARG A CA 1
ATOM 749 C C . ARG A 1 91 ? 3.404 8.274 -17.123 1.00 55.41 91 ARG A C 1
ATOM 751 O O . ARG A 1 91 ? 2.894 7.483 -16.332 1.00 55.41 91 ARG A O 1
ATOM 758 N N . ARG A 1 92 ? 2.829 8.613 -18.280 1.00 58.44 92 ARG A N 1
ATOM 759 C CA . ARG A 1 92 ? 1.562 8.065 -18.761 1.00 58.44 92 ARG A CA 1
ATOM 760 C C . ARG A 1 92 ? 1.654 6.567 -19.045 1.00 58.44 92 ARG A C 1
ATOM 762 O O . ARG A 1 92 ? 0.777 5.846 -18.602 1.00 58.44 92 ARG A O 1
ATOM 769 N N . ASP A 1 93 ? 2.720 6.093 -19.674 1.00 69.38 93 ASP A N 1
ATOM 770 C CA . ASP A 1 93 ? 2.875 4.677 -20.012 1.00 69.38 93 ASP A CA 1
ATOM 771 C C . ASP A 1 93 ? 3.026 3.823 -18.752 1.00 69.38 93 ASP A C 1
ATOM 773 O O . ASP A 1 93 ? 2.374 2.794 -18.636 1.00 69.38 93 ASP A O 1
ATOM 777 N N . ALA A 1 94 ? 3.772 4.294 -17.746 1.00 73.12 94 ALA A N 1
ATOM 778 C CA . ALA A 1 94 ? 3.897 3.580 -16.474 1.00 73.12 94 ALA A CA 1
ATOM 779 C C . ALA A 1 94 ? 2.569 3.519 -15.689 1.00 73.12 94 ALA A C 1
ATOM 781 O O . ALA A 1 94 ? 2.232 2.495 -15.091 1.00 73.12 94 ALA A O 1
ATOM 782 N N . VAL A 1 95 ? 1.787 4.607 -15.680 1.00 77.00 95 VAL A N 1
ATOM 783 C CA . VAL A 1 95 ? 0.464 4.630 -15.032 1.00 77.00 95 VAL A CA 1
ATOM 784 C C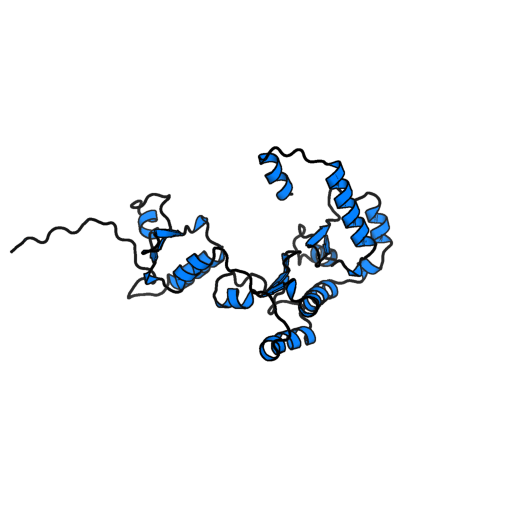 . VAL A 1 95 ? -0.538 3.763 -15.800 1.00 77.00 95 VAL A C 1
ATOM 786 O O . VAL A 1 95 ? -1.215 2.942 -15.182 1.00 77.00 95 VAL A O 1
ATOM 789 N N . GLU A 1 96 ? -0.614 3.906 -17.125 1.00 81.38 96 GLU A N 1
ATOM 790 C CA . GLU A 1 96 ? -1.504 3.109 -17.970 1.00 81.38 96 GLU A CA 1
ATOM 791 C C . GLU A 1 96 ? -1.156 1.617 -17.904 1.00 81.38 96 GLU A C 1
ATOM 793 O O . GLU A 1 96 ? -2.063 0.793 -17.842 1.00 81.38 96 GLU A O 1
ATOM 798 N N . GLU A 1 97 ? 0.127 1.254 -17.853 1.00 81.50 97 GLU A N 1
ATOM 799 C CA . GLU A 1 97 ? 0.559 -0.142 -17.761 1.00 81.50 97 GLU A CA 1
ATOM 800 C C . GLU A 1 97 ? 0.154 -0.784 -16.430 1.00 81.50 97 GLU A C 1
ATOM 802 O O . GLU A 1 97 ? -0.304 -1.923 -16.417 1.00 81.50 97 GLU A O 1
ATOM 807 N N . ARG A 1 98 ? 0.195 -0.047 -15.308 1.00 87.69 98 ARG A N 1
ATOM 808 C CA . ARG A 1 98 ? -0.364 -0.540 -14.032 1.00 87.69 98 ARG A CA 1
ATOM 809 C C . ARG A 1 98 ? -1.867 -0.798 -14.133 1.00 87.69 98 ARG A C 1
ATOM 811 O O . ARG A 1 98 ? -2.338 -1.856 -13.716 1.00 87.69 98 ARG A O 1
ATOM 818 N N . TRP A 1 99 ? -2.614 0.145 -14.708 1.00 89.62 99 TRP A N 1
ATOM 819 C CA . TRP A 1 99 ? -4.058 0.006 -14.938 1.00 89.62 99 TRP A CA 1
ATOM 820 C C . TRP A 1 99 ? -4.395 -1.167 -15.852 1.00 89.62 99 TRP A C 1
ATOM 822 O O . TRP A 1 99 ? -5.376 -1.873 -15.637 1.00 89.62 99 TRP A O 1
ATOM 832 N N . ARG A 1 100 ? -3.569 -1.395 -16.866 1.00 87.56 100 ARG A N 1
ATOM 833 C CA . ARG A 1 100 ? -3.704 -2.525 -17.767 1.00 87.56 100 ARG A CA 1
ATOM 834 C C . ARG A 1 100 ? -3.373 -3.843 -17.055 1.00 87.56 100 ARG A C 1
ATOM 836 O O . ARG A 1 100 ? -4.208 -4.742 -17.066 1.00 87.56 100 ARG A O 1
ATOM 843 N N . HIS A 1 101 ? -2.264 -3.928 -16.321 1.00 87.25 101 HIS A N 1
ATOM 844 C CA . HIS A 1 101 ? -1.895 -5.105 -15.524 1.00 87.25 101 HIS A CA 1
ATOM 845 C C . HIS A 1 101 ? -3.003 -5.536 -14.544 1.00 87.25 101 HIS A C 1
ATOM 847 O O . HIS A 1 101 ? -3.226 -6.731 -14.360 1.00 87.25 101 HIS A O 1
ATOM 853 N N . LEU A 1 102 ? -3.755 -4.589 -13.965 1.00 89.00 102 LEU A N 1
ATOM 854 C CA . LEU A 1 102 ? -4.944 -4.869 -13.141 1.00 89.00 102 LEU A CA 1
ATOM 855 C C . LEU A 1 102 ? -6.011 -5.711 -13.861 1.00 89.00 102 LEU A C 1
ATOM 857 O O . LEU A 1 102 ? -6.704 -6.502 -13.215 1.00 89.00 102 LEU A O 1
ATOM 861 N N . LEU A 1 103 ? -6.170 -5.537 -15.174 1.00 87.56 103 LEU A N 1
ATOM 862 C CA . LEU A 1 103 ? -7.139 -6.284 -15.974 1.00 87.56 103 LEU A CA 1
ATOM 863 C C . LEU A 1 103 ? -6.602 -7.644 -16.431 1.00 87.56 103 LEU A C 1
ATOM 865 O O . LEU A 1 103 ? -7.376 -8.595 -16.519 1.00 87.56 103 LEU A O 1
ATOM 869 N N . TRP A 1 104 ? -5.308 -7.742 -16.748 1.00 86.06 104 TRP A N 1
ATOM 870 C CA . TRP A 1 104 ? -4.726 -8.959 -17.334 1.00 86.06 104 TRP A CA 1
ATOM 871 C C . TRP A 1 104 ? -4.321 -9.966 -16.259 1.00 86.06 104 TRP A C 1
ATOM 873 O O . TRP A 1 104 ? -4.471 -11.167 -16.458 1.00 86.06 104 TRP A O 1
ATOM 883 N N . GLU A 1 105 ? -3.861 -9.463 -15.110 1.00 85.38 105 GLU A N 1
ATOM 884 C CA . GLU A 1 105 ? -3.411 -10.244 -13.958 1.00 85.38 105 GLU A CA 1
ATOM 885 C C . GLU A 1 105 ? -4.187 -9.829 -12.683 1.00 85.38 105 GLU A C 1
ATOM 887 O O . GLU A 1 105 ? -3.594 -9.439 -11.673 1.00 85.38 105 GLU A O 1
ATOM 892 N N . PRO A 1 106 ? -5.535 -9.895 -12.672 1.00 86.19 106 PRO A N 1
ATOM 893 C CA . PRO A 1 106 ? -6.357 -9.375 -11.571 1.00 86.19 106 PRO A CA 1
ATOM 894 C C . PRO A 1 106 ? -6.076 -10.056 -10.224 1.00 86.19 106 PRO A C 1
ATOM 896 O O . PRO A 1 106 ? -6.337 -9.478 -9.172 1.00 86.19 106 PRO A O 1
ATOM 899 N N . GLY A 1 107 ? -5.524 -11.274 -10.238 1.00 84.69 107 GLY A N 1
ATOM 900 C CA . GLY A 1 107 ? -5.141 -12.008 -9.033 1.00 84.69 107 GLY A CA 1
ATOM 901 C C . GLY A 1 107 ? -3.929 -11.430 -8.296 1.00 84.69 107 GLY A C 1
ATOM 902 O O . GLY A 1 107 ? -3.761 -11.742 -7.117 1.00 84.69 107 GLY A O 1
ATOM 903 N N . ALA A 1 108 ? -3.113 -10.595 -8.946 1.00 86.88 108 ALA A N 1
ATOM 904 C CA . ALA A 1 108 ? -1.971 -9.915 -8.329 1.00 86.88 108 ALA A CA 1
ATOM 905 C C . ALA A 1 108 ? -2.367 -8.653 -7.538 1.00 86.88 108 ALA A C 1
ATOM 907 O O . ALA A 1 108 ? -1.519 -8.050 -6.875 1.00 86.88 108 ALA A O 1
ATOM 908 N N . TRP A 1 109 ? -3.641 -8.259 -7.615 1.00 89.69 109 TRP A N 1
ATOM 909 C CA . TRP A 1 109 ? -4.157 -7.031 -7.031 1.00 89.69 109 TRP A CA 1
ATOM 910 C C . TRP A 1 109 ? -5.200 -7.297 -5.952 1.00 89.69 109 TRP A C 1
ATOM 912 O O . TRP A 1 109 ? -6.091 -8.145 -6.080 1.00 89.69 109 TRP A O 1
ATOM 922 N N . LEU A 1 110 ? -5.110 -6.478 -4.913 1.00 88.94 110 LEU A N 1
ATOM 923 C CA . LEU A 1 110 ? -6.068 -6.388 -3.835 1.00 88.94 110 LEU A CA 1
ATOM 924 C C . LEU A 1 110 ? -7.061 -5.260 -4.111 1.00 88.94 110 LEU A C 1
ATOM 926 O O . LEU A 1 110 ? -6.648 -4.126 -4.324 1.00 88.94 110 LEU A O 1
ATOM 930 N N . ASP A 1 111 ? -8.357 -5.551 -4.059 1.00 90.50 111 ASP A N 1
ATOM 931 C CA . ASP A 1 111 ? -9.444 -4.574 -4.146 1.00 90.50 111 ASP A CA 1
ATOM 932 C C . ASP A 1 111 ? -9.791 -4.053 -2.749 1.00 90.50 111 ASP A C 1
ATOM 934 O O . ASP A 1 111 ? -10.403 -4.746 -1.927 1.00 90.50 111 ASP A O 1
ATOM 938 N N . GLN A 1 112 ? -9.375 -2.819 -2.478 1.00 87.31 112 GLN A N 1
ATOM 939 C CA . GLN A 1 112 ? -9.553 -2.153 -1.192 1.00 87.31 112 GLN A CA 1
ATOM 940 C C . GLN A 1 112 ? -10.805 -1.274 -1.147 1.00 87.31 112 GLN A C 1
ATOM 942 O O . GLN A 1 112 ? -11.114 -0.733 -0.090 1.00 87.31 112 GLN A O 1
ATOM 947 N N . ARG A 1 113 ? -11.572 -1.155 -2.237 1.00 88.50 113 ARG A N 1
ATOM 948 C CA . ARG A 1 113 ? -12.724 -0.235 -2.312 1.00 88.50 113 ARG A CA 1
ATOM 949 C C . ARG A 1 113 ? -13.776 -0.542 -1.255 1.00 88.50 113 ARG A C 1
ATOM 951 O O . ARG A 1 113 ? -14.180 0.341 -0.512 1.00 88.50 113 ARG A O 1
ATOM 958 N N . SER A 1 114 ? -14.123 -1.822 -1.105 1.00 82.38 114 SER A N 1
ATOM 959 C CA . SER A 1 114 ? -15.041 -2.267 -0.044 1.00 82.38 114 SER A CA 1
ATOM 960 C C . SER A 1 114 ? -14.516 -1.953 1.361 1.00 82.38 114 SER A C 1
ATOM 962 O O . SER A 1 114 ? -15.285 -1.589 2.242 1.00 82.38 114 SER A O 1
ATOM 964 N N . LEU A 1 115 ? -13.200 -2.051 1.582 1.00 79.75 115 LEU A N 1
ATOM 965 C CA . LEU A 1 115 ? -12.593 -1.677 2.858 1.00 79.75 115 LEU A CA 1
ATOM 966 C C . LEU A 1 115 ? -12.622 -0.164 3.086 1.00 79.75 115 LEU A C 1
ATOM 968 O O . LEU A 1 115 ? -12.800 0.251 4.226 1.00 79.75 115 LEU A O 1
ATOM 972 N N . LYS A 1 116 ? -12.471 0.655 2.041 1.00 80.50 116 LYS A N 1
ATOM 973 C CA . LYS A 1 116 ? -12.610 2.116 2.132 1.00 80.50 116 LYS A CA 1
ATOM 974 C C . LYS A 1 116 ? -14.049 2.499 2.477 1.00 80.50 116 LYS A C 1
ATOM 976 O O . LYS A 1 116 ? -14.264 3.243 3.428 1.00 80.50 116 LYS A O 1
ATOM 981 N N . ASP A 1 117 ? -15.030 1.895 1.806 1.00 78.88 117 ASP A N 1
ATOM 982 C CA . ASP A 1 117 ? -16.460 2.117 2.069 1.00 78.88 117 ASP A CA 1
ATOM 983 C C . ASP A 1 117 ? -16.858 1.738 3.507 1.00 78.88 117 ASP A C 1
ATOM 985 O O . ASP A 1 117 ? -17.617 2.445 4.176 1.00 78.88 117 ASP A O 1
ATOM 989 N N . GLU A 1 118 ? -16.314 0.631 4.014 1.00 74.00 118 GLU A N 1
ATOM 990 C CA . GLU A 1 118 ? -16.512 0.181 5.396 1.00 74.00 118 GLU A CA 1
ATOM 991 C C . GLU A 1 118 ? -15.683 0.988 6.412 1.00 74.00 118 GLU A C 1
ATOM 993 O O . GLU A 1 118 ? -15.887 0.879 7.624 1.00 74.00 118 GLU A O 1
ATOM 998 N N . GLY A 1 119 ? -14.759 1.821 5.931 1.00 69.12 119 GLY A N 1
ATOM 999 C CA . GLY A 1 119 ? -13.827 2.590 6.741 1.00 69.12 119 GLY A CA 1
ATOM 1000 C C . GLY A 1 119 ? -12.772 1.735 7.438 1.00 69.12 119 GLY A C 1
ATOM 1001 O O . GLY A 1 119 ? -12.279 2.153 8.469 1.00 69.12 119 GLY A O 1
ATOM 1002 N N . ALA A 1 120 ? -12.440 0.547 6.932 1.00 73.44 120 ALA A N 1
ATOM 1003 C CA . ALA A 1 120 ? -11.385 -0.321 7.470 1.00 73.44 120 ALA A CA 1
ATOM 1004 C C . ALA A 1 120 ? -9.965 0.158 7.115 1.00 73.44 120 ALA A C 1
ATOM 1006 O O . ALA A 1 120 ? -8.984 -0.253 7.740 1.00 73.44 120 ALA A O 1
ATOM 1007 N N . VAL A 1 121 ? -9.854 0.997 6.085 1.00 74.62 121 VAL A N 1
ATOM 1008 C CA . VAL A 1 121 ? -8.610 1.594 5.591 1.00 74.62 121 VAL A CA 1
ATOM 1009 C C . VAL A 1 121 ? -8.819 3.090 5.335 1.00 74.62 121 VAL A C 1
ATOM 1011 O O . VAL A 1 121 ? -9.954 3.556 5.264 1.00 74.62 121 VAL A O 1
ATOM 1014 N N . SER A 1 122 ? -7.729 3.855 5.234 1.00 78.19 122 SER A N 1
ATOM 1015 C CA . SER A 1 122 ? -7.803 5.297 4.966 1.00 78.19 122 SER A CA 1
ATOM 1016 C C . SER A 1 122 ? -8.388 5.583 3.580 1.00 78.19 122 SER A C 1
ATOM 1018 O O . SER A 1 122 ? -8.105 4.860 2.627 1.00 78.19 122 SER A O 1
ATOM 1020 N N . ASP A 1 123 ? -9.104 6.700 3.427 1.00 78.75 123 ASP A N 1
ATOM 1021 C CA . ASP A 1 123 ? -9.538 7.195 2.110 1.00 78.75 123 ASP A CA 1
ATOM 1022 C C . ASP A 1 123 ? -8.346 7.522 1.191 1.00 78.75 123 ASP A C 1
ATOM 1024 O O . ASP A 1 123 ? -8.477 7.516 -0.034 1.00 78.75 123 ASP A O 1
ATOM 1028 N N . SER A 1 124 ? -7.173 7.775 1.786 1.00 80.94 124 SER A N 1
ATOM 1029 C CA . SER A 1 124 ? -5.898 7.984 1.090 1.00 80.94 124 SER A CA 1
ATOM 1030 C C . SER A 1 124 ? -5.203 6.690 0.654 1.00 80.94 124 SER A C 1
ATOM 1032 O O . SER A 1 124 ? -4.205 6.768 -0.063 1.00 80.94 124 SER A O 1
ATOM 1034 N N . GLU A 1 125 ? -5.689 5.517 1.071 1.00 83.75 125 GLU A N 1
ATOM 1035 C CA . GLU A 1 125 ? -5.196 4.246 0.535 1.00 83.75 125 GLU A CA 1
ATOM 1036 C C . GLU A 1 125 ? -5.647 4.068 -0.925 1.00 83.75 125 GLU A C 1
ATOM 1038 O O . GLU A 1 125 ? -6.714 4.572 -1.320 1.00 83.75 125 GLU A O 1
ATOM 1043 N N . PRO A 1 126 ? -4.855 3.358 -1.745 1.00 89.81 126 PRO A N 1
ATOM 1044 C CA . PRO A 1 126 ? -5.246 3.054 -3.112 1.00 89.81 126 PRO A CA 1
ATOM 1045 C C . PRO A 1 126 ? -6.519 2.201 -3.157 1.00 89.81 126 PRO A C 1
ATOM 1047 O O . PRO A 1 126 ? -6.843 1.461 -2.233 1.00 89.81 126 PRO A O 1
ATOM 1050 N N . ASP A 1 127 ? -7.270 2.320 -4.249 1.00 90.00 127 ASP A N 1
ATOM 1051 C CA . ASP A 1 127 ? -8.454 1.495 -4.501 1.00 90.00 127 ASP A CA 1
ATOM 1052 C C . ASP A 1 127 ? -8.058 0.072 -4.905 1.00 90.00 127 ASP A C 1
ATOM 1054 O O . ASP A 1 127 ? -8.727 -0.891 -4.522 1.00 90.00 127 ASP A O 1
ATOM 1058 N N . PHE A 1 128 ? -6.941 -0.057 -5.629 1.00 91.31 128 PHE A N 1
ATOM 1059 C CA . PHE A 1 128 ? -6.291 -1.335 -5.898 1.00 91.31 128 PHE A CA 1
ATOM 1060 C C . PHE A 1 128 ? -4.823 -1.297 -5.489 1.00 91.31 128 PHE A C 1
ATOM 1062 O O . PHE A 1 128 ? -4.100 -0.380 -5.873 1.00 91.31 128 PHE A O 1
ATOM 1069 N N . LEU A 1 129 ? -4.371 -2.319 -4.768 1.00 89.62 129 LEU A N 1
ATOM 1070 C CA . LEU A 1 129 ? -2.989 -2.457 -4.310 1.00 89.62 129 LEU A CA 1
ATOM 1071 C C . LEU A 1 129 ? -2.360 -3.713 -4.903 1.00 89.62 129 LEU A C 1
ATOM 1073 O O . LEU A 1 129 ? -2.875 -4.814 -4.719 1.00 89.62 129 LEU A O 1
ATOM 1077 N N . HIS A 1 130 ? -1.238 -3.564 -5.595 1.00 89.69 130 HIS A N 1
ATOM 1078 C CA . HIS A 1 130 ? -0.487 -4.692 -6.121 1.00 89.69 130 HIS A CA 1
ATOM 1079 C C . HIS A 1 130 ? 0.268 -5.401 -4.988 1.00 89.69 130 HIS A C 1
ATOM 1081 O O . HIS A 1 130 ? 1.049 -4.777 -4.276 1.00 89.69 130 HIS A O 1
ATOM 1087 N N . GLU A 1 131 ? 0.109 -6.719 -4.841 1.00 85.06 131 GLU A N 1
ATOM 1088 C CA . GLU A 1 131 ? 0.648 -7.450 -3.678 1.00 85.06 131 GLU A CA 1
ATOM 1089 C C . GLU A 1 131 ? 2.171 -7.548 -3.656 1.00 85.06 131 GLU A C 1
ATOM 1091 O O . GLU A 1 131 ? 2.774 -7.402 -2.597 1.00 85.06 131 GLU A O 1
ATOM 1096 N N . ALA A 1 132 ? 2.796 -7.814 -4.805 1.00 81.94 132 ALA A N 1
ATOM 1097 C CA . ALA A 1 132 ? 4.245 -7.993 -4.858 1.00 81.94 132 ALA A CA 1
ATOM 1098 C C . ALA A 1 132 ? 5.006 -6.658 -4.786 1.00 81.94 132 ALA A C 1
ATOM 1100 O O . ALA A 1 132 ? 5.927 -6.518 -3.988 1.00 81.94 132 ALA A O 1
ATOM 1101 N N . SER A 1 133 ? 4.618 -5.672 -5.603 1.00 82.69 133 SER A N 1
ATOM 1102 C CA . SER A 1 133 ? 5.303 -4.378 -5.687 1.00 82.69 133 SER A CA 1
ATOM 1103 C C . SER A 1 133 ? 4.840 -3.331 -4.673 1.00 82.69 133 SER A C 1
ATOM 1105 O O . SER A 1 133 ? 5.576 -2.381 -4.426 1.00 82.69 133 SER A O 1
ATOM 1107 N N . GLY A 1 134 ? 3.643 -3.466 -4.095 1.00 84.81 134 GLY A N 1
ATOM 1108 C CA . GLY A 1 134 ? 3.040 -2.425 -3.256 1.00 84.81 134 GLY A CA 1
ATOM 1109 C C . GLY A 1 134 ? 2.532 -1.207 -4.038 1.00 84.81 134 GLY A C 1
ATOM 1110 O O . GLY A 1 134 ? 2.188 -0.194 -3.435 1.00 84.81 134 GLY A O 1
ATOM 1111 N N . GLU A 1 135 ? 2.482 -1.284 -5.370 1.00 85.75 135 GLU A N 1
ATOM 1112 C CA . GLU A 1 135 ? 1.997 -0.200 -6.227 1.00 85.75 135 GLU A CA 1
ATOM 1113 C C . GLU A 1 135 ? 0.483 -0.001 -6.093 1.00 85.75 135 GLU A C 1
ATOM 1115 O O . GLU A 1 135 ? -0.284 -0.964 -6.100 1.00 85.75 135 GLU A O 1
ATOM 1120 N N . GLY A 1 136 ? 0.051 1.258 -6.004 1.00 89.31 136 GLY A N 1
ATOM 1121 C CA . GLY A 1 136 ? -1.348 1.633 -5.808 1.00 89.31 136 GLY A CA 1
ATOM 1122 C C . GLY A 1 136 ? -2.004 2.242 -7.049 1.00 89.31 136 GLY A C 1
ATOM 1123 O O . GLY A 1 136 ? -1.376 3.002 -7.788 1.00 89.31 136 GLY A O 1
ATOM 1124 N N . LEU A 1 137 ? -3.290 1.953 -7.249 1.00 90.50 137 LEU A N 1
ATOM 1125 C CA . LEU A 1 137 ? -4.155 2.584 -8.248 1.00 90.50 137 LEU A CA 1
ATOM 1126 C C . LEU A 1 137 ? -5.337 3.285 -7.574 1.00 90.50 137 LEU A C 1
ATOM 1128 O O . LEU A 1 137 ? -5.982 2.716 -6.695 1.00 90.50 137 LEU A O 1
ATOM 1132 N N . TYR A 1 138 ? -5.639 4.503 -8.023 1.00 89.75 138 TYR A N 1
ATOM 1133 C CA . TYR A 1 138 ? -6.663 5.378 -7.447 1.00 89.75 138 TYR A CA 1
ATOM 1134 C C . TYR A 1 138 ? -7.708 5.731 -8.513 1.00 89.75 138 TYR A C 1
ATOM 1136 O O . TYR A 1 138 ? -7.394 6.422 -9.478 1.00 89.75 138 TYR A O 1
ATOM 1144 N N . LEU A 1 139 ? -8.957 5.297 -8.341 1.00 85.31 139 LEU A N 1
ATOM 1145 C CA . LEU A 1 139 ? -10.063 5.532 -9.280 1.00 85.31 139 LEU A CA 1
ATOM 1146 C C . LEU A 1 139 ? -10.447 7.012 -9.409 1.00 85.31 139 LEU A C 1
ATOM 1148 O O . LEU A 1 139 ? -10.982 7.413 -10.438 1.00 85.31 139 LEU A O 1
ATOM 1152 N N . GLY A 1 140 ? -10.205 7.810 -8.366 1.00 73.38 140 GLY A N 1
ATOM 1153 C CA . GLY A 1 140 ? -10.413 9.264 -8.374 1.00 73.38 140 GLY A CA 1
ATOM 1154 C C . GLY A 1 140 ? -9.166 10.078 -8.730 1.00 73.38 140 GLY A C 1
ATOM 1155 O O . GLY A 1 140 ? -9.221 11.304 -8.675 1.00 73.38 140 GLY A O 1
ATOM 1156 N N . GLY A 1 141 ? -8.048 9.406 -9.022 1.00 72.88 141 GLY A N 1
ATOM 1157 C CA . GLY A 1 141 ? -6.769 10.026 -9.353 1.00 72.88 141 GLY A CA 1
ATOM 1158 C C . GLY A 1 141 ? -6.487 10.051 -10.854 1.00 72.88 141 GLY A C 1
ATOM 1159 O O . GLY A 1 141 ? -7.326 9.699 -11.684 1.00 72.88 141 GLY A O 1
ATOM 1160 N N . ASP A 1 142 ? -5.273 10.461 -11.202 1.00 63.50 142 ASP A N 1
ATOM 1161 C CA . ASP A 1 142 ? -4.882 10.637 -12.596 1.00 63.50 142 ASP A CA 1
ATOM 1162 C C . ASP A 1 142 ? -4.521 9.312 -13.287 1.00 63.50 142 ASP A C 1
ATOM 1164 O O . ASP A 1 142 ? -3.851 8.440 -12.729 1.00 63.50 142 ASP A O 1
ATOM 1168 N N . GLY A 1 143 ? -4.890 9.218 -14.568 1.00 71.50 143 GLY A N 1
ATOM 1169 C CA . GLY A 1 143 ? -4.242 8.327 -15.533 1.00 71.50 143 GLY A CA 1
ATOM 1170 C C . GLY A 1 143 ? -4.892 6.966 -15.772 1.00 71.50 143 GLY A C 1
ATOM 1171 O O . GLY A 1 143 ? -4.277 6.145 -16.446 1.00 71.50 143 GLY A O 1
ATOM 1172 N N . ALA A 1 144 ? -6.110 6.720 -15.281 1.00 81.56 144 ALA A N 1
ATOM 1173 C CA . ALA A 1 144 ? -6.885 5.549 -15.691 1.00 81.56 144 ALA A CA 1
ATOM 1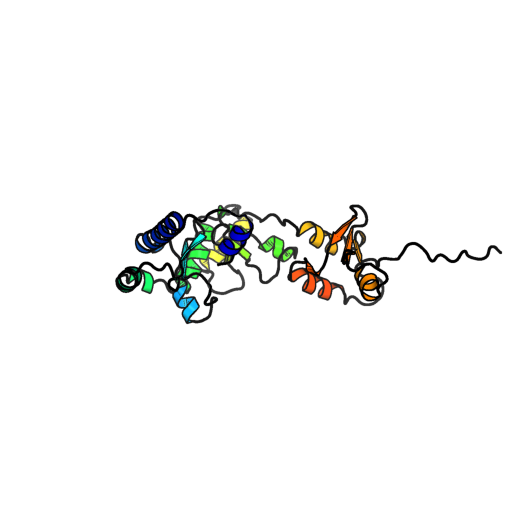174 C C . ALA A 1 144 ? -7.398 5.714 -17.135 1.00 81.56 144 ALA A C 1
ATOM 1176 O O . ALA A 1 144 ? -8.147 6.660 -17.401 1.00 81.56 144 ALA A O 1
ATOM 1177 N N . PRO A 1 145 ? -7.035 4.826 -18.079 1.00 84.62 145 PRO A N 1
ATOM 1178 C CA . PRO A 1 145 ? -7.623 4.838 -19.416 1.00 84.62 145 PRO A CA 1
ATOM 1179 C C . PRO A 1 145 ? -9.142 4.605 -19.375 1.00 84.62 145 PRO A C 1
ATOM 1181 O O . PRO A 1 145 ? -9.633 3.793 -18.592 1.00 84.62 145 PRO A O 1
ATOM 1184 N N . GLU A 1 146 ? -9.910 5.302 -20.217 1.00 85.50 146 GLU A N 1
ATOM 1185 C CA . GLU A 1 146 ? -11.383 5.226 -20.195 1.00 85.50 146 GLU A CA 1
ATOM 1186 C C . GLU A 1 146 ? -11.918 3.824 -20.545 1.00 85.50 146 GLU A C 1
ATOM 1188 O O . GLU A 1 146 ? -12.946 3.384 -20.020 1.00 85.50 146 GLU A O 1
ATOM 1193 N N . ASP A 1 147 ? -11.209 3.102 -21.410 1.00 85.12 147 ASP A N 1
ATOM 1194 C CA . ASP A 1 147 ? -11.465 1.695 -21.718 1.00 85.12 147 ASP A CA 1
ATOM 1195 C C . ASP A 1 147 ? -11.254 0.812 -20.482 1.00 85.12 147 ASP A C 1
ATOM 1197 O O . ASP A 1 147 ? -12.135 0.020 -20.143 1.00 85.12 147 ASP A O 1
ATOM 1201 N N . VAL A 1 148 ? -10.166 1.024 -19.733 1.00 87.25 148 VAL A N 1
ATOM 1202 C CA . VAL A 1 148 ? -9.932 0.326 -18.460 1.00 87.25 148 VAL A CA 1
ATOM 1203 C C . VAL A 1 148 ? -11.038 0.633 -17.449 1.00 87.25 148 VAL A C 1
ATOM 1205 O O . VAL A 1 148 ? -11.584 -0.278 -16.826 1.00 87.25 148 VAL A O 1
ATOM 1208 N N . MET A 1 149 ? -11.436 1.899 -17.316 1.00 86.75 149 MET A N 1
ATOM 1209 C CA . MET A 1 149 ? -12.517 2.297 -16.407 1.00 86.75 149 MET A CA 1
ATOM 1210 C C . MET A 1 149 ? -13.860 1.673 -16.789 1.00 86.75 149 MET A C 1
ATOM 1212 O O . MET A 1 149 ? -14.657 1.312 -15.919 1.00 86.75 149 MET A O 1
ATOM 1216 N N . SER A 1 150 ? -14.120 1.522 -18.086 1.00 86.75 150 SER A N 1
ATOM 1217 C CA . SER A 1 150 ? -15.322 0.859 -18.587 1.00 86.75 150 SER A CA 1
ATOM 1218 C C . SER A 1 150 ? -15.344 -0.624 -18.222 1.00 86.75 150 SER A C 1
ATOM 1220 O O . SER A 1 150 ? -16.366 -1.098 -17.723 1.00 86.75 150 SER A O 1
ATOM 1222 N N . GLU A 1 151 ? -14.215 -1.323 -18.355 1.00 86.00 151 GLU A N 1
ATOM 1223 C CA . GLU A 1 151 ? -14.077 -2.718 -17.919 1.00 86.00 151 GLU A CA 1
ATOM 1224 C C . GLU A 1 151 ? -14.237 -2.870 -16.400 1.00 86.00 151 GLU A C 1
ATOM 1226 O O . GLU A 1 151 ? -14.974 -3.738 -15.927 1.00 86.00 151 GLU A O 1
ATOM 1231 N N . ILE A 1 152 ? -13.638 -1.972 -15.607 1.00 85.69 152 ILE A N 1
ATOM 1232 C CA . ILE A 1 152 ? -13.782 -1.995 -14.144 1.00 85.69 152 ILE A CA 1
ATOM 1233 C C . ILE A 1 152 ? -15.244 -1.820 -13.721 1.00 85.69 152 ILE A C 1
ATOM 1235 O O . ILE A 1 152 ? -15.703 -2.502 -12.804 1.00 85.69 152 ILE A O 1
ATOM 1239 N N . ARG A 1 153 ? -15.993 -0.931 -14.386 1.00 84.00 153 ARG A N 1
ATOM 1240 C CA . ARG A 1 153 ? -17.428 -0.720 -14.123 1.00 84.00 153 ARG A CA 1
ATOM 1241 C C . ARG A 1 153 ? -18.292 -1.895 -14.583 1.00 84.00 153 ARG A C 1
ATOM 1243 O O . ARG A 1 153 ? -19.304 -2.177 -13.947 1.00 84.00 153 ARG A O 1
ATOM 1250 N N . ALA A 1 154 ? -17.908 -2.578 -15.660 1.00 80.06 154 ALA A N 1
ATOM 1251 C CA . ALA A 1 154 ? -18.622 -3.745 -16.177 1.00 80.06 154 ALA A CA 1
ATOM 1252 C C . ALA A 1 154 ? -18.353 -5.022 -15.361 1.00 80.06 154 ALA A C 1
ATOM 1254 O O . ALA A 1 154 ? -19.215 -5.899 -15.282 1.00 80.06 154 ALA A O 1
ATOM 1255 N N . SER A 1 155 ? -17.186 -5.122 -14.722 1.00 73.06 155 SER A N 1
ATOM 1256 C CA . SER A 1 155 ? -16.746 -6.304 -13.973 1.00 73.06 155 SER A CA 1
ATOM 1257 C C . SER A 1 155 ? -17.722 -6.796 -12.886 1.00 73.06 155 SER A C 1
ATOM 1259 O O . SER A 1 155 ? -18.053 -7.985 -12.908 1.00 73.06 155 SER A O 1
ATOM 1261 N N . PRO A 1 156 ? -18.271 -5.949 -11.986 1.00 62.25 156 PRO A N 1
ATOM 1262 C CA . PRO A 1 156 ? -19.246 -6.396 -10.987 1.00 62.25 156 PRO A CA 1
ATOM 1263 C C . PRO A 1 156 ? -20.496 -7.041 -11.600 1.00 62.25 156 PRO A C 1
ATOM 1265 O O . PRO A 1 156 ? -21.119 -7.894 -10.973 1.00 62.25 156 PRO A O 1
ATOM 1268 N N . ALA A 1 157 ? -20.861 -6.647 -12.825 1.00 55.06 157 ALA A N 1
ATOM 1269 C CA . ALA A 1 157 ? -22.014 -7.175 -13.547 1.00 55.06 157 ALA A CA 1
ATOM 1270 C C . ALA A 1 157 ? -21.691 -8.453 -14.343 1.00 55.06 157 ALA A C 1
ATOM 1272 O O . ALA A 1 157 ? -22.564 -9.303 -14.508 1.00 55.06 157 ALA A O 1
ATOM 1273 N N . SER A 1 158 ? -20.455 -8.601 -14.834 1.00 57.28 158 SER A N 1
ATOM 1274 C CA . SER A 1 158 ? -20.029 -9.753 -15.641 1.00 57.28 158 SER A CA 1
ATOM 1275 C C . SER A 1 158 ? -19.428 -10.896 -14.814 1.00 57.28 158 SER A C 1
ATOM 1277 O O . SER A 1 158 ? -19.411 -12.038 -15.270 1.00 57.28 158 SER A O 1
ATOM 1279 N N . GLY A 1 159 ? -18.917 -10.607 -13.611 1.00 59.97 159 GLY A N 1
ATOM 1280 C CA . GLY A 1 159 ? -18.185 -11.557 -12.768 1.00 59.97 159 GLY A CA 1
ATOM 1281 C C . GLY A 1 159 ? -16.853 -12.032 -13.368 1.00 59.97 159 GLY A C 1
ATOM 1282 O O . GLY A 1 159 ? -16.267 -12.991 -12.856 1.00 59.97 159 GLY A O 1
ATOM 1283 N N . ALA A 1 160 ? -16.400 -11.397 -14.457 1.00 61.22 160 ALA A N 1
ATOM 1284 C CA . ALA A 1 160 ? -15.242 -11.811 -15.246 1.00 61.22 160 ALA A CA 1
ATOM 1285 C C . ALA A 1 160 ? -13.906 -11.474 -14.570 1.00 61.22 160 ALA A C 1
ATOM 1287 O O . ALA A 1 160 ? -12.959 -12.249 -14.684 1.00 61.22 160 ALA A O 1
ATOM 1288 N N . LEU A 1 161 ? -13.835 -10.364 -13.826 1.00 69.81 161 LEU A N 1
ATOM 1289 C CA . LEU A 1 161 ? -12.652 -10.007 -13.044 1.00 69.81 161 LEU A CA 1
ATOM 1290 C C . LEU A 1 161 ? -12.928 -10.296 -11.571 1.00 69.81 161 LEU A C 1
ATOM 1292 O O . LEU A 1 161 ? -13.891 -9.805 -10.981 1.00 69.81 161 LEU A O 1
ATOM 1296 N N . ARG A 1 162 ? -12.077 -11.134 -10.979 1.00 72.62 162 ARG A N 1
ATOM 1297 C CA . ARG A 1 162 ? -12.125 -11.488 -9.560 1.00 72.62 162 ARG A CA 1
ATOM 1298 C C . ARG A 1 162 ? -10.886 -10.942 -8.877 1.00 72.62 162 ARG A C 1
ATOM 1300 O O . ARG A 1 162 ? -9.891 -11.648 -8.742 1.00 72.62 162 ARG A O 1
ATOM 1307 N N . TRP A 1 163 ? -10.957 -9.685 -8.466 1.00 83.00 163 TRP A N 1
ATOM 1308 C CA . TRP A 1 163 ? -9.929 -9.105 -7.612 1.00 83.00 163 TRP A CA 1
ATOM 1309 C C . TRP A 1 163 ? -10.057 -9.651 -6.196 1.00 83.00 163 TRP A C 1
ATOM 1311 O O . TRP A 1 163 ? -11.160 -9.938 -5.715 1.00 83.00 163 TRP A O 1
ATOM 1321 N N . ARG A 1 164 ? -8.919 -9.834 -5.528 1.00 83.06 164 ARG A N 1
ATOM 1322 C CA . ARG A 1 164 ? -8.908 -10.354 -4.163 1.00 83.06 164 ARG A CA 1
ATOM 1323 C C . ARG A 1 164 ? -9.246 -9.228 -3.201 1.00 83.06 164 ARG A C 1
ATOM 1325 O O . ARG A 1 164 ? -8.629 -8.178 -3.241 1.00 83.06 164 ARG A O 1
ATOM 1332 N N . ARG A 1 165 ? -10.195 -9.436 -2.294 1.00 82.19 165 ARG A N 1
ATOM 1333 C CA . ARG A 1 165 ? -10.372 -8.524 -1.160 1.00 82.19 165 ARG A CA 1
ATOM 1334 C C . ARG A 1 165 ? -9.284 -8.839 -0.128 1.00 82.19 165 ARG A C 1
ATOM 1336 O O . ARG A 1 165 ? -9.185 -10.008 0.256 1.00 82.19 165 ARG A O 1
ATOM 1343 N N . PRO A 1 166 ? -8.475 -7.870 0.328 1.00 76.31 166 PRO A N 1
ATOM 1344 C CA . PRO A 1 166 ? -7.533 -8.143 1.400 1.00 76.31 166 PRO A CA 1
ATOM 1345 C C . PRO A 1 166 ? -8.271 -8.497 2.690 1.00 76.31 166 PRO A C 1
ATOM 1347 O O . PRO A 1 166 ? -9.350 -7.975 2.976 1.00 76.31 166 PRO A O 1
ATOM 1350 N N . GLU A 1 167 ? -7.675 -9.381 3.487 1.00 65.88 167 GLU A N 1
ATOM 1351 C CA . GLU A 1 167 ? -8.147 -9.618 4.848 1.00 65.88 167 GLU A CA 1
ATOM 1352 C C . GLU A 1 167 ? -7.905 -8.360 5.685 1.00 65.88 167 GLU A C 1
ATOM 1354 O O . GLU A 1 167 ? -6.783 -7.854 5.745 1.00 65.88 167 GLU A O 1
ATOM 1359 N N . ALA A 1 168 ? -8.936 -7.888 6.382 1.00 58.34 168 ALA A N 1
ATOM 1360 C CA . ALA A 1 168 ? -8.877 -6.730 7.267 1.00 58.34 168 ALA A CA 1
ATOM 1361 C C . ALA A 1 168 ? -8.148 -7.067 8.593 1.00 58.34 168 ALA A C 1
ATOM 1363 O O . ALA A 1 168 ? -8.664 -6.846 9.692 1.00 58.34 168 ALA A O 1
ATOM 1364 N N . ARG A 1 169 ? -6.953 -7.681 8.518 1.00 50.59 169 ARG A N 1
ATOM 1365 C CA . ARG A 1 169 ? -6.203 -8.171 9.688 1.00 50.59 169 ARG A CA 1
ATOM 1366 C C . ARG A 1 169 ? -5.935 -7.020 10.652 1.00 50.59 169 ARG A C 1
ATOM 1368 O O . ARG A 1 169 ? -5.249 -6.062 10.317 1.00 50.59 169 ARG A O 1
ATOM 1375 N N . GLY A 1 170 ? -6.476 -7.131 11.862 1.00 59.75 170 GLY A N 1
ATOM 1376 C CA . GLY A 1 170 ? -6.336 -6.112 12.904 1.00 59.75 170 GLY A CA 1
ATOM 1377 C C . GLY A 1 170 ? -7.282 -4.914 12.771 1.00 59.75 170 GLY A C 1
ATOM 1378 O O . GLY A 1 170 ? -7.355 -4.137 13.717 1.00 59.75 170 GLY A O 1
ATOM 1379 N N . ALA A 1 171 ? -8.043 -4.787 11.678 1.00 67.81 171 ALA A N 1
ATOM 1380 C CA . ALA A 1 171 ? -9.092 -3.776 11.536 1.00 67.81 171 ALA A CA 1
ATOM 1381 C C . ALA A 1 171 ? -10.416 -4.232 12.163 1.00 67.81 171 ALA A C 1
ATOM 1383 O O . ALA A 1 171 ? -11.122 -3.395 12.705 1.00 67.81 171 ALA A O 1
ATOM 1384 N N . GLU A 1 172 ? -10.712 -5.538 12.188 1.00 75.81 172 GLU A N 1
ATOM 1385 C CA . GLU A 1 172 ? -11.940 -6.103 12.788 1.00 75.81 172 GLU A CA 1
ATOM 1386 C C . GLU A 1 172 ? -12.302 -5.518 14.173 1.00 75.81 172 GLU A C 1
ATOM 1388 O O . GLU A 1 172 ? -13.446 -5.105 14.373 1.00 75.81 172 GLU A O 1
ATOM 1393 N N . PRO A 1 173 ? -11.364 -5.382 15.135 1.00 83.69 173 PRO A N 1
ATOM 1394 C CA . PRO A 1 173 ? -11.680 -4.798 16.439 1.00 83.69 173 PRO A CA 1
ATOM 1395 C C . PRO A 1 173 ? -12.019 -3.306 16.354 1.00 83.69 173 PRO A C 1
ATOM 1397 O O . PRO A 1 173 ? -12.933 -2.833 17.025 1.00 83.69 173 PRO A O 1
ATOM 1400 N N . TRP A 1 174 ? -11.308 -2.566 15.501 1.00 86.12 174 TRP A N 1
ATOM 1401 C CA . TRP A 1 174 ? -11.580 -1.156 15.246 1.00 86.12 174 TRP A CA 1
ATOM 1402 C C . TRP A 1 174 ? -12.893 -0.957 14.485 1.00 86.12 174 TRP A C 1
ATOM 1404 O O . TRP A 1 174 ? -13.615 -0.008 14.759 1.00 86.12 174 TRP A O 1
ATOM 1414 N N . MET A 1 175 ? -13.248 -1.858 13.572 1.00 82.62 175 MET A N 1
ATOM 1415 C CA . MET A 1 175 ? -14.533 -1.841 12.874 1.00 82.62 175 MET A CA 1
ATOM 1416 C C . MET A 1 175 ? -15.670 -2.106 13.860 1.00 82.62 175 MET A C 1
ATOM 1418 O O . MET A 1 175 ? -16.612 -1.317 13.912 1.00 82.62 175 MET A O 1
ATOM 1422 N N . SER A 1 176 ? -15.525 -3.121 14.723 1.00 85.88 176 SER A N 1
ATOM 1423 C CA . SER A 1 176 ? -16.472 -3.407 15.808 1.00 85.88 176 SER A CA 1
ATOM 1424 C C . SER A 1 176 ? -16.659 -2.213 16.752 1.00 85.88 176 SER A C 1
ATOM 1426 O O . SER A 1 176 ? -17.783 -1.946 17.177 1.00 85.88 176 SER A O 1
ATOM 1428 N N . LEU A 1 177 ? -15.596 -1.445 17.035 1.00 88.81 177 LEU A N 1
ATOM 1429 C CA . LEU A 1 177 ? -15.681 -0.215 17.833 1.00 88.81 177 LEU A CA 1
ATOM 1430 C C . LEU A 1 177 ? -16.672 0.806 17.248 1.00 88.81 177 LEU A C 1
ATOM 1432 O O . LEU A 1 177 ? -17.324 1.524 18.009 1.00 88.81 177 LEU A O 1
ATOM 1436 N N . PHE A 1 178 ? -16.806 0.877 15.920 1.00 85.62 178 PHE A N 1
ATOM 1437 C CA . PHE A 1 178 ? -17.723 1.804 15.249 1.00 85.62 178 PHE A CA 1
ATOM 1438 C C . PHE A 1 178 ? -19.074 1.184 14.886 1.00 85.62 178 PHE A C 1
ATOM 1440 O O . PHE A 1 178 ? -20.077 1.898 14.904 1.00 85.62 178 PHE A O 1
ATOM 1447 N N . SER A 1 179 ? -19.118 -0.102 14.531 1.00 82.38 179 SER A N 1
ATOM 1448 C CA . SER A 1 179 ? -20.357 -0.786 14.141 1.00 82.38 179 SER A CA 1
ATOM 1449 C C . SER A 1 179 ? -21.198 -1.206 15.345 1.00 82.38 179 SER A C 1
ATOM 1451 O O . SER A 1 179 ? -22.421 -1.270 15.247 1.00 82.38 179 SER A O 1
ATOM 1453 N N . GLU A 1 180 ? -20.560 -1.477 16.486 1.00 86.31 180 GLU A N 1
ATOM 1454 C CA . GLU A 1 180 ? -21.204 -1.968 17.705 1.00 86.31 180 GLU A CA 1
ATOM 1455 C C . GLU A 1 180 ? -20.734 -1.190 18.948 1.00 86.31 180 GLU A C 1
ATOM 1457 O O . GLU A 1 180 ? -20.274 -1.789 19.925 1.00 86.31 180 GLU A O 1
ATOM 1462 N N . PRO A 1 181 ? -20.850 0.150 18.961 1.00 86.56 181 PRO A N 1
ATOM 1463 C CA . PRO A 1 181 ? -20.188 0.986 19.960 1.00 86.56 181 PRO A CA 1
ATOM 1464 C C . PRO A 1 181 ? -20.645 0.700 21.398 1.00 86.56 181 PRO A C 1
ATOM 1466 O O . PRO A 1 181 ? -19.843 0.798 22.320 1.00 86.56 181 PRO A O 1
ATOM 1469 N N . GLY A 1 182 ? -21.884 0.235 21.603 1.00 85.56 182 GLY A N 1
ATOM 1470 C CA . GLY A 1 182 ? -22.395 -0.173 22.919 1.00 85.56 182 GLY A CA 1
ATOM 1471 C C . GLY A 1 182 ? -21.687 -1.388 23.538 1.00 85.56 182 GLY A C 1
ATOM 1472 O O . GLY A 1 182 ? -21.830 -1.638 24.733 1.00 85.56 182 GLY A O 1
ATOM 1473 N N . LYS A 1 183 ? -20.902 -2.146 22.760 1.00 90.50 183 LYS A N 1
ATOM 1474 C CA . LYS A 1 183 ? -20.052 -3.225 23.285 1.00 90.50 183 LYS A CA 1
ATOM 1475 C C . LYS A 1 183 ? -18.711 -2.719 23.800 1.00 90.50 183 LYS A C 1
ATOM 1477 O O . LYS A 1 183 ? -18.012 -3.484 24.460 1.00 90.50 183 LYS A O 1
ATOM 1482 N N . TRP A 1 184 ? -18.355 -1.464 23.560 1.00 92.75 184 TRP A N 1
ATOM 1483 C CA . TRP A 1 184 ? -17.047 -0.908 23.883 1.00 92.75 184 TRP A CA 1
ATOM 1484 C C . TRP A 1 184 ? -17.154 0.163 24.955 1.00 92.75 184 TRP A C 1
ATOM 1486 O O . TRP A 1 184 ? -18.021 1.021 24.892 1.00 92.75 184 TRP A O 1
ATOM 1496 N N . ARG A 1 185 ? -16.258 0.127 25.938 1.00 90.69 185 ARG A N 1
ATOM 1497 C CA . ARG A 1 185 ? -16.176 1.134 27.002 1.00 90.69 185 ARG A CA 1
ATOM 1498 C C . ARG A 1 185 ? -15.035 2.093 26.715 1.00 90.69 185 ARG A C 1
ATOM 1500 O O . ARG A 1 185 ? -13.918 1.630 26.486 1.00 90.69 185 ARG A O 1
ATOM 1507 N N . ASP A 1 186 ? -15.314 3.392 26.759 1.00 92.06 186 ASP A N 1
ATOM 1508 C CA . ASP A 1 186 ? -14.322 4.450 26.549 1.00 92.06 186 ASP A CA 1
ATOM 1509 C C . ASP A 1 186 ? -13.642 4.831 27.873 1.00 92.06 186 ASP A C 1
ATOM 1511 O O . ASP A 1 186 ? -14.285 5.307 28.810 1.00 92.06 186 ASP A O 1
ATOM 1515 N N . PHE A 1 187 ? -12.331 4.607 27.957 1.00 89.94 187 PHE A N 1
ATOM 1516 C CA . PHE A 1 187 ? -11.501 4.889 29.131 1.00 89.94 187 PHE A CA 1
ATOM 1517 C C . PHE A 1 187 ? -10.657 6.159 28.981 1.00 89.94 187 PHE A C 1
ATOM 1519 O O . PHE A 1 187 ? -9.910 6.507 29.900 1.00 89.94 187 PHE A O 1
ATOM 1526 N N . ARG A 1 188 ? -10.752 6.883 27.861 1.00 90.88 188 ARG A N 1
ATOM 1527 C CA . ARG A 1 188 ? -9.880 8.036 27.578 1.00 90.88 188 ARG A CA 1
ATOM 1528 C C . ARG A 1 188 ? -10.040 9.151 28.608 1.00 90.88 188 ARG A C 1
ATOM 1530 O O . ARG A 1 188 ? -9.041 9.709 29.057 1.00 90.88 188 ARG A O 1
ATOM 1537 N N . ALA A 1 189 ? -11.269 9.427 29.047 1.00 86.38 189 ALA A N 1
ATOM 1538 C CA . ALA A 1 189 ? -11.546 10.415 30.093 1.00 86.38 189 ALA A CA 1
ATOM 1539 C C . ALA A 1 189 ? -10.945 10.013 31.457 1.00 86.38 189 ALA A C 1
ATOM 1541 O O . ALA A 1 189 ? -10.347 10.838 32.155 1.00 86.38 189 ALA A O 1
ATOM 1542 N N . LEU A 1 190 ? -11.021 8.727 31.818 1.00 85.81 190 LEU A N 1
ATOM 1543 C CA . LEU A 1 190 ? -10.399 8.201 33.039 1.00 85.81 190 LEU A CA 1
ATOM 1544 C C . LEU A 1 190 ? -8.867 8.250 32.971 1.00 85.81 190 LEU A C 1
ATOM 1546 O O . LEU A 1 190 ? -8.217 8.576 33.964 1.00 85.81 190 LEU A O 1
ATOM 1550 N N . LYS A 1 191 ? -8.277 7.977 31.801 1.00 86.12 191 LYS A N 1
ATOM 1551 C CA . LYS A 1 191 ? -6.828 8.114 31.580 1.00 86.12 191 LYS A CA 1
ATOM 1552 C C . LYS A 1 191 ? -6.388 9.573 31.701 1.00 86.12 191 LYS A C 1
ATOM 1554 O O . LYS A 1 191 ? -5.416 9.856 32.394 1.00 86.12 191 LYS A O 1
ATOM 1559 N N . ALA A 1 192 ? -7.129 10.500 31.092 1.00 85.06 192 ALA A N 1
ATOM 1560 C CA . ALA A 1 192 ? -6.831 11.931 31.143 1.00 85.06 192 ALA A CA 1
ATOM 1561 C C . ALA A 1 192 ? -6.949 12.521 32.561 1.00 85.06 192 ALA A C 1
ATOM 1563 O O . ALA A 1 192 ? -6.176 13.401 32.929 1.00 85.06 192 ALA A O 1
ATOM 1564 N N . SER A 1 193 ? -7.886 12.019 33.369 1.00 84.75 193 SER A N 1
ATOM 1565 C CA . SER A 1 193 ? -8.075 12.437 34.767 1.00 84.75 193 SER A CA 1
ATOM 1566 C C . SER A 1 193 ? -7.148 11.729 35.766 1.00 84.75 193 SER A C 1
ATOM 1568 O O . SER A 1 193 ? -7.176 12.047 36.954 1.00 84.75 193 SER A O 1
ATOM 1570 N N . GLY A 1 194 ? -6.324 10.777 35.311 1.00 84.19 194 GLY A N 1
ATOM 1571 C CA . GLY A 1 194 ? -5.424 9.994 36.164 1.00 84.19 194 GLY A CA 1
ATOM 1572 C C . GLY A 1 194 ? -6.119 8.923 37.010 1.00 84.19 194 GLY A C 1
ATOM 1573 O O . GLY A 1 194 ? -5.494 8.343 37.895 1.00 84.19 194 GLY A O 1
ATOM 1574 N N . GLN A 1 195 ? -7.400 8.646 36.753 1.00 82.56 195 GLN A N 1
ATOM 1575 C CA . GLN A 1 195 ? -8.175 7.608 37.442 1.00 82.56 195 GLN A CA 1
ATOM 1576 C C . GLN A 1 195 ? -7.928 6.202 36.873 1.00 82.56 195 GLN A C 1
ATOM 1578 O O . GLN A 1 195 ? -8.227 5.208 37.535 1.00 82.56 195 GLN A O 1
ATOM 1583 N N . ALA A 1 196 ? -7.356 6.107 35.670 1.00 83.69 196 ALA A N 1
ATOM 1584 C CA . ALA A 1 196 ? -6.879 4.865 35.070 1.00 83.69 196 ALA A CA 1
ATOM 1585 C C . ALA A 1 196 ? -5.354 4.886 34.891 1.00 83.69 196 ALA A C 1
ATOM 1587 O O . ALA A 1 196 ? -4.751 5.938 34.676 1.00 83.69 196 ALA A O 1
ATOM 1588 N N . VAL A 1 197 ? -4.724 3.707 34.948 1.00 83.94 197 VAL A N 1
ATOM 1589 C CA . VAL A 1 197 ? -3.283 3.577 34.687 1.00 83.94 197 VAL A CA 1
ATOM 1590 C C . VAL A 1 197 ? -2.967 3.900 33.219 1.00 83.94 197 VAL A C 1
ATOM 1592 O O . VAL A 1 197 ? -3.767 3.563 32.348 1.00 83.94 197 VAL A O 1
ATOM 1595 N N . PRO A 1 198 ? -1.794 4.479 32.894 1.00 78.88 198 PRO A N 1
ATOM 1596 C CA . PRO A 1 198 ? -1.443 4.818 31.510 1.00 78.88 198 PRO A CA 1
ATOM 1597 C C . PRO A 1 198 ? -1.490 3.631 30.538 1.00 78.88 198 PRO A C 1
ATOM 1599 O O . PRO A 1 198 ? -1.854 3.802 29.379 1.00 78.88 198 PRO A O 1
ATOM 1602 N N . ALA A 1 199 ? -1.169 2.427 31.026 1.00 84.44 199 ALA A N 1
ATOM 1603 C CA . ALA A 1 199 ? -1.206 1.186 30.251 1.00 84.44 199 ALA A CA 1
ATOM 1604 C C . ALA A 1 199 ? -2.632 0.681 29.947 1.00 84.44 199 ALA A C 1
ATOM 1606 O O . ALA A 1 199 ? -2.789 -0.250 29.158 1.00 84.44 199 ALA A O 1
ATOM 1607 N N . GLN A 1 200 ? -3.667 1.272 30.557 1.00 87.88 200 GLN A N 1
ATOM 1608 C CA . GLN A 1 200 ? -5.062 0.931 30.294 1.00 87.88 200 GLN A CA 1
ATOM 1609 C C . GLN A 1 200 ? -5.386 1.191 28.808 1.00 87.88 200 GLN A C 1
ATOM 1611 O O . GLN A 1 200 ? -5.047 2.268 28.296 1.00 87.88 200 GLN A O 1
ATOM 1616 N N . PRO A 1 201 ? -6.051 0.247 28.114 1.00 92.19 201 PRO A N 1
ATOM 1617 C CA . PRO A 1 201 ? -6.571 0.489 26.773 1.00 92.19 201 PRO A CA 1
ATOM 1618 C C . PRO A 1 201 ? -7.487 1.716 26.736 1.00 92.19 201 PRO A C 1
ATOM 1620 O O . PRO A 1 201 ? -8.209 1.979 27.696 1.00 92.19 201 PRO A O 1
ATOM 1623 N N . ASP A 1 202 ? -7.482 2.451 25.628 1.00 92.62 202 ASP A N 1
ATOM 1624 C CA . ASP A 1 202 ? -8.400 3.573 25.407 1.00 92.62 202 ASP A CA 1
ATOM 1625 C C . ASP A 1 202 ? -9.840 3.089 25.227 1.00 92.62 202 ASP A C 1
ATOM 1627 O O . ASP A 1 202 ? -10.766 3.713 25.742 1.00 92.62 202 ASP A O 1
ATOM 1631 N N . PHE A 1 203 ? -10.017 1.939 24.571 1.00 93.44 203 PHE A N 1
ATOM 1632 C CA . PHE A 1 203 ? -11.297 1.244 24.485 1.00 93.44 203 PHE A CA 1
ATOM 1633 C C . PHE A 1 203 ? -11.160 -0.203 24.934 1.00 93.44 203 PHE A C 1
ATOM 1635 O O . PHE A 1 203 ? -10.183 -0.874 24.602 1.00 93.44 203 PHE A O 1
ATOM 1642 N N . VAL A 1 204 ? -12.158 -0.702 25.661 1.00 93.12 204 VAL A N 1
ATOM 1643 C CA . VAL A 1 204 ? -12.217 -2.108 26.080 1.00 93.12 204 VAL A CA 1
ATOM 1644 C C . VAL A 1 204 ? -13.538 -2.722 25.649 1.00 93.12 204 VAL A C 1
ATOM 1646 O O . VAL A 1 204 ? -14.604 -2.207 25.989 1.00 93.12 204 VAL A O 1
ATOM 1649 N N . HIS A 1 205 ? -13.480 -3.843 24.935 1.00 92.06 205 HIS A N 1
ATOM 1650 C CA . HIS A 1 205 ? -14.667 -4.604 24.578 1.00 92.06 205 HIS A CA 1
ATOM 1651 C C . HIS A 1 205 ? -15.229 -5.308 25.821 1.00 92.06 205 HIS A C 1
ATOM 1653 O O . HIS A 1 205 ? -14.550 -6.095 26.480 1.00 92.06 205 HIS A O 1
ATOM 1659 N N . SER A 1 206 ? -16.504 -5.076 26.109 1.00 85.94 206 SER A N 1
ATOM 1660 C CA . SER A 1 206 ? -17.167 -5.462 27.359 1.00 85.94 206 SER A CA 1
ATOM 1661 C C . SER A 1 206 ? -17.243 -6.979 27.576 1.00 85.94 206 SER A C 1
ATOM 1663 O O . SER A 1 206 ? -17.192 -7.427 28.715 1.00 85.94 206 SER A O 1
ATOM 1665 N N . LEU A 1 207 ? -17.351 -7.778 26.504 1.00 83.88 207 LEU A N 1
ATOM 1666 C CA . LEU A 1 207 ? -17.419 -9.249 26.595 1.00 83.88 207 LEU A CA 1
ATOM 1667 C C . LEU A 1 207 ? -16.048 -9.946 26.528 1.00 83.88 207 LEU A C 1
ATOM 1669 O O . LEU A 1 207 ? -15.748 -10.790 27.363 1.00 83.88 207 LEU A O 1
ATOM 1673 N N . SER A 1 208 ? -15.230 -9.634 25.518 1.00 84.44 208 SER A N 1
ATOM 1674 C CA . SER A 1 208 ? -13.943 -10.299 25.273 1.00 84.44 208 SER A CA 1
ATOM 1675 C C . SER A 1 208 ? -12.779 -9.728 26.085 1.00 84.44 208 SER A C 1
ATOM 1677 O O . SER A 1 208 ? -11.692 -10.298 26.044 1.00 84.44 208 SER A O 1
ATOM 1679 N N . ALA A 1 209 ? -12.978 -8.600 26.777 1.00 86.12 209 ALA A N 1
ATOM 1680 C CA . ALA A 1 209 ? -11.921 -7.810 27.413 1.00 86.12 209 ALA A CA 1
ATOM 1681 C C . ALA A 1 209 ? -10.808 -7.358 26.443 1.00 86.12 209 ALA A C 1
ATOM 1683 O O . ALA A 1 209 ? -9.711 -6.997 26.868 1.00 86.12 209 ALA A O 1
ATOM 1684 N N . GLN A 1 210 ? -11.083 -7.361 25.135 1.00 90.38 210 GLN A N 1
ATOM 1685 C CA . GLN A 1 210 ? -10.138 -6.905 24.124 1.00 90.38 210 GLN A CA 1
ATOM 1686 C C . GLN A 1 210 ? -9.888 -5.401 24.262 1.00 90.38 210 GLN A C 1
ATOM 1688 O O . GLN A 1 210 ? -10.835 -4.616 24.266 1.00 90.38 210 GLN A O 1
ATOM 1693 N N . GLY A 1 211 ? -8.618 -5.011 24.364 1.00 90.69 211 GLY A N 1
ATOM 1694 C CA . GLY A 1 211 ? -8.192 -3.618 24.454 1.00 90.69 211 GLY A CA 1
ATOM 1695 C C . GLY A 1 211 ? -7.798 -3.031 23.100 1.00 90.69 211 GLY A C 1
ATOM 1696 O O . GLY A 1 211 ? -7.199 -3.721 22.276 1.00 90.69 211 GLY A O 1
ATOM 1697 N N . LEU A 1 212 ? -8.101 -1.750 22.900 1.00 92.50 212 LEU A N 1
ATOM 1698 C CA . LEU A 1 212 ? -7.600 -0.934 21.800 1.00 92.50 212 LEU A CA 1
ATOM 1699 C C . LEU A 1 212 ? -6.885 0.290 22.357 1.00 92.50 212 LEU A C 1
ATOM 1701 O O . LEU A 1 212 ? -7.405 0.961 23.250 1.00 92.50 212 LEU A O 1
ATOM 1705 N N . TRP A 1 213 ? -5.706 0.578 21.814 1.00 92.12 213 TRP A N 1
ATOM 1706 C CA . TRP A 1 213 ? -4.895 1.729 22.187 1.00 92.12 213 TRP A CA 1
ATOM 1707 C C . TRP A 1 213 ? -4.725 2.647 20.979 1.00 92.12 213 TRP A C 1
ATOM 1709 O O . TRP A 1 213 ? -4.414 2.185 19.881 1.00 92.12 213 TRP A O 1
ATOM 1719 N N . LEU A 1 214 ? -4.970 3.942 21.171 1.00 89.38 214 LEU A N 1
ATOM 1720 C CA . LEU A 1 214 ? -4.949 4.938 20.101 1.00 89.38 214 LEU A CA 1
ATOM 1721 C C . LEU A 1 214 ? -3.546 5.270 19.598 1.00 89.38 214 LEU A C 1
ATOM 1723 O O . LEU A 1 214 ? -3.402 5.686 18.455 1.00 89.38 214 LEU A O 1
ATOM 1727 N N . ASP A 1 215 ? -2.519 5.067 20.417 1.00 84.38 215 ASP A N 1
ATOM 1728 C CA . ASP A 1 215 ? -1.115 5.206 20.018 1.00 84.38 215 ASP A CA 1
ATOM 1729 C C . ASP A 1 215 ? -0.652 4.090 19.066 1.00 84.38 215 ASP A C 1
ATOM 1731 O O . ASP A 1 215 ? 0.292 4.284 18.304 1.00 84.38 215 ASP A O 1
ATOM 1735 N N . LEU A 1 216 ? -1.347 2.950 19.070 1.00 81.75 216 LEU A N 1
ATOM 1736 C CA . LEU A 1 216 ? -1.146 1.828 18.150 1.00 81.75 216 LEU A CA 1
ATOM 1737 C C . LEU A 1 216 ? -2.201 1.781 17.032 1.00 81.75 216 LEU A C 1
ATOM 1739 O O . LEU A 1 216 ? -2.244 0.823 16.255 1.00 81.75 216 LEU A O 1
ATOM 1743 N N . ALA A 1 217 ? -3.083 2.778 16.960 1.00 80.69 217 ALA A N 1
ATOM 1744 C CA . ALA A 1 217 ? -4.172 2.799 16.000 1.00 80.69 217 ALA A CA 1
ATOM 1745 C C . ALA A 1 217 ? -3.694 3.198 14.594 1.00 80.69 217 ALA A C 1
ATOM 1747 O O . ALA A 1 217 ? -2.859 4.095 14.452 1.00 80.69 217 ALA A O 1
ATOM 1748 N N . PRO A 1 218 ? -4.277 2.611 13.531 1.00 74.44 218 PRO A N 1
ATOM 1749 C CA . PRO A 1 218 ? -4.142 3.146 12.182 1.00 74.44 218 PRO A CA 1
ATOM 1750 C C . PRO A 1 218 ? -4.540 4.628 12.115 1.00 74.44 218 PRO A C 1
ATOM 1752 O O . PRO A 1 218 ? -5.502 5.049 12.758 1.00 74.44 218 PRO A O 1
ATOM 1755 N N . ALA A 1 219 ? -3.853 5.419 11.286 1.00 73.50 219 ALA A N 1
ATOM 1756 C CA . ALA A 1 219 ? -4.050 6.873 11.213 1.00 73.50 219 ALA A CA 1
ATOM 1757 C C . ALA A 1 219 ? -5.512 7.296 10.943 1.00 73.50 219 ALA A C 1
ATOM 1759 O O . ALA A 1 219 ? -5.972 8.319 11.454 1.00 73.50 219 ALA A O 1
ATOM 1760 N N . TRP A 1 220 ? -6.270 6.486 10.195 1.00 75.44 220 TRP A N 1
ATOM 1761 C CA . TRP A 1 220 ? -7.678 6.751 9.884 1.00 75.44 220 TRP A CA 1
ATOM 1762 C C . TRP A 1 220 ? -8.596 6.706 11.118 1.00 75.44 220 TRP A C 1
ATOM 1764 O O . TRP A 1 220 ? -9.624 7.387 11.146 1.00 75.44 220 TRP A O 1
ATOM 1774 N N . ILE A 1 221 ? -8.214 5.971 12.170 1.00 84.50 221 ILE A N 1
ATOM 1775 C CA . ILE A 1 221 ? -8.987 5.849 13.412 1.00 84.50 221 ILE A CA 1
ATOM 1776 C C . ILE A 1 221 ? -9.154 7.204 14.087 1.00 84.50 221 ILE A C 1
ATOM 1778 O O . ILE A 1 221 ? -10.253 7.538 14.528 1.00 84.50 221 ILE A O 1
ATOM 1782 N N . ALA A 1 222 ? -8.092 8.011 14.137 1.00 80.81 222 ALA A N 1
ATOM 1783 C CA . ALA A 1 222 ? -8.136 9.323 14.772 1.00 80.81 222 ALA A CA 1
ATOM 1784 C C . ALA A 1 222 ? -9.153 10.247 14.081 1.00 80.81 222 ALA A C 1
ATOM 1786 O O . ALA A 1 222 ? -9.993 10.857 14.748 1.00 80.81 222 ALA A O 1
ATOM 1787 N N . ALA A 1 223 ? -9.137 10.285 12.744 1.00 78.25 223 ALA A N 1
ATOM 1788 C CA . ALA A 1 223 ? -10.091 11.056 11.948 1.00 78.25 223 ALA A CA 1
ATOM 1789 C C . ALA A 1 223 ? -11.533 10.558 12.148 1.00 78.25 223 ALA A C 1
ATOM 1791 O O . ALA A 1 223 ? -12.458 11.350 12.351 1.00 78.25 223 ALA A O 1
ATOM 1792 N N . ARG A 1 224 ? -11.729 9.234 12.172 1.00 81.81 224 ARG A N 1
ATOM 1793 C CA . ARG A 1 224 ? -13.044 8.616 12.379 1.00 81.81 224 ARG A CA 1
ATOM 1794 C C . ARG A 1 224 ? -13.598 8.894 13.778 1.00 81.81 224 ARG A C 1
ATOM 1796 O O . ARG A 1 224 ? -14.767 9.258 13.897 1.00 81.81 224 ARG A O 1
ATOM 1803 N N . ILE A 1 225 ? -12.777 8.803 14.823 1.00 84.62 225 ILE A N 1
ATOM 1804 C CA . ILE A 1 225 ? -13.172 9.127 16.202 1.00 84.62 225 ILE A CA 1
ATOM 1805 C C . ILE A 1 225 ? -13.553 10.600 16.329 1.00 84.62 225 ILE A C 1
ATOM 1807 O O . ILE A 1 225 ? -14.594 10.905 16.912 1.00 84.62 225 ILE A O 1
ATOM 1811 N N . ALA A 1 226 ? -12.768 11.507 15.741 1.00 80.81 226 ALA A N 1
ATOM 1812 C CA . ALA A 1 226 ? -13.089 12.932 15.727 1.00 80.81 226 ALA A CA 1
ATOM 1813 C C . ALA A 1 226 ? -14.441 13.209 15.042 1.00 80.81 226 ALA A C 1
ATOM 1815 O O . ALA A 1 226 ? -15.224 14.019 15.535 1.00 80.81 226 ALA A O 1
ATOM 1816 N N . SER A 1 227 ? -14.758 12.484 13.961 1.00 77.75 227 SER A N 1
ATOM 1817 C CA . SER A 1 227 ? -16.043 12.611 13.255 1.00 77.75 227 SER A CA 1
ATOM 1818 C C . SER A 1 227 ? -17.260 12.131 14.059 1.00 77.75 227 SER A C 1
ATOM 1820 O O . SER A 1 227 ? -18.371 12.595 13.818 1.00 77.75 227 SER A O 1
ATOM 1822 N N . LYS A 1 228 ? -17.072 11.205 15.010 1.00 73.06 228 LYS A N 1
ATOM 1823 C CA . LYS A 1 228 ? -18.149 10.635 15.841 1.00 73.06 228 LYS A CA 1
ATOM 1824 C C . LYS A 1 228 ? -18.278 11.313 17.207 1.00 73.06 228 LYS A C 1
ATOM 1826 O O . LYS A 1 228 ? -19.363 11.316 17.775 1.00 73.06 228 LYS A O 1
ATOM 1831 N N . GLY A 1 229 ? -17.205 11.929 17.705 1.00 57.31 229 GLY A N 1
ATOM 1832 C CA . GLY A 1 229 ? -17.163 12.617 18.999 1.00 57.31 229 GLY A CA 1
ATOM 1833 C C . GLY A 1 229 ? -17.859 13.985 19.053 1.00 57.31 229 GLY A C 1
ATOM 1834 O O . GLY A 1 229 ? -17.855 14.602 20.112 1.00 57.31 229 GLY A O 1
ATOM 1835 N N . SER A 1 230 ? -18.441 14.476 17.950 1.00 47.25 230 SER A N 1
ATOM 1836 C CA . SER A 1 230 ? -19.118 15.785 17.879 1.00 47.25 230 SER A CA 1
ATOM 1837 C C . SER A 1 230 ? -20.654 15.722 17.896 1.00 47.25 230 SER A C 1
ATOM 1839 O O . SER A 1 230 ? -21.303 16.762 17.770 1.00 47.25 230 SER A O 1
ATOM 1841 N N . ALA A 1 231 ? -21.256 14.539 18.058 1.00 41.28 231 ALA A N 1
ATOM 1842 C CA . ALA A 1 231 ? -22.708 14.406 18.169 1.00 41.28 231 ALA A CA 1
ATOM 1843 C C . ALA A 1 231 ? -23.182 14.939 19.535 1.00 41.28 231 ALA A C 1
ATOM 1845 O O . ALA A 1 231 ? -22.981 14.308 20.569 1.00 41.28 231 ALA A O 1
ATOM 1846 N N . GLY A 1 232 ? -23.750 16.147 19.531 1.00 41.66 232 GLY A N 1
ATOM 1847 C CA . GLY A 1 232 ? -24.290 16.803 20.719 1.00 41.66 232 GLY A CA 1
ATOM 1848 C C . GLY A 1 232 ? -25.469 16.053 21.347 1.00 41.66 232 GLY A C 1
ATOM 1849 O O . GLY A 1 232 ? -26.221 15.401 20.629 1.00 41.66 232 GLY A O 1
ATOM 1850 N N . ALA A 1 233 ? -25.575 16.200 22.677 1.00 49.22 233 ALA A N 1
ATOM 1851 C CA . ALA A 1 233 ? -26.744 16.013 23.552 1.00 49.22 233 ALA A CA 1
ATOM 1852 C C . ALA A 1 233 ? -27.823 15.070 22.983 1.00 49.22 233 ALA A C 1
ATOM 1854 O O . ALA A 1 233 ? -28.652 15.484 22.183 1.00 49.22 233 ALA A O 1
ATOM 1855 N N . ASP A 1 234 ? -27.804 13.772 23.277 1.00 52.59 234 ASP A N 1
ATOM 1856 C CA . ASP A 1 234 ? -28.319 13.290 24.565 1.00 52.59 234 ASP A CA 1
ATOM 1857 C C . ASP A 1 234 ? -27.686 11.969 25.059 1.00 52.59 234 ASP A C 1
ATOM 1859 O O . ASP A 1 234 ? -28.042 11.488 26.131 1.00 52.59 234 ASP A O 1
ATOM 1863 N N . GLU A 1 235 ? -26.709 11.390 24.352 1.00 57.28 235 GLU A N 1
ATOM 1864 C CA . GLU A 1 235 ? -25.987 10.194 24.822 1.00 57.28 235 GLU A CA 1
ATOM 1865 C C . GLU A 1 235 ? -24.626 10.064 24.105 1.00 57.28 235 GLU A C 1
ATOM 1867 O O . GLU A 1 235 ? -24.567 10.248 22.884 1.00 57.28 235 GLU A O 1
ATOM 1872 N N . PRO A 1 236 ? -23.510 9.794 24.813 1.00 68.69 236 PRO A N 1
ATOM 1873 C CA . PRO A 1 236 ? -22.207 9.644 24.172 1.00 68.69 236 PRO A CA 1
ATOM 1874 C C . PRO A 1 236 ? -22.200 8.428 23.233 1.00 68.69 236 PRO A C 1
ATOM 1876 O O . PRO A 1 236 ? -22.709 7.364 23.575 1.00 68.69 236 PRO A O 1
ATOM 1879 N N . PHE A 1 237 ? -21.587 8.576 22.049 1.00 79.56 237 PHE A N 1
ATOM 1880 C CA . PHE A 1 237 ? -21.548 7.518 21.026 1.00 79.56 237 PHE A CA 1
ATOM 1881 C C . PHE A 1 237 ? -20.948 6.206 21.557 1.00 79.56 237 PHE A C 1
ATOM 1883 O O . PHE A 1 237 ? -21.401 5.136 21.164 1.00 79.56 237 PHE A O 1
ATOM 1890 N N . TRP A 1 238 ? -19.985 6.287 22.482 1.00 85.81 238 TRP A N 1
ATOM 1891 C CA . TRP A 1 238 ? -19.504 5.152 23.271 1.00 85.81 238 TRP A CA 1
ATOM 1892 C C . TRP A 1 238 ? -19.874 5.339 24.744 1.00 85.81 238 TRP A C 1
ATOM 1894 O O . TRP A 1 238 ? -19.688 6.439 25.270 1.00 85.81 238 TRP A O 1
ATOM 1904 N N . PRO A 1 239 ? -20.325 4.285 25.442 1.00 83.00 239 PRO A N 1
ATOM 1905 C CA . PRO A 1 239 ? -20.561 4.362 26.873 1.00 83.00 239 PRO A CA 1
ATOM 1906 C C . PRO A 1 239 ? -19.250 4.636 27.620 1.00 83.00 239 PRO A C 1
ATOM 1908 O O . PRO A 1 239 ? -18.235 3.953 27.436 1.00 83.00 239 PRO A O 1
ATOM 1911 N N . GLU A 1 240 ? -19.286 5.641 28.491 1.00 81.69 240 GLU A N 1
ATOM 1912 C CA . GLU A 1 240 ? -18.144 6.033 29.310 1.00 81.69 240 GLU A CA 1
ATOM 1913 C C . GLU A 1 240 ? -17.818 4.940 30.337 1.00 81.69 240 GLU A C 1
ATOM 1915 O O . GLU A 1 240 ? -18.701 4.294 30.918 1.00 81.69 240 GLU A O 1
ATOM 1920 N N . ALA A 1 241 ? -16.531 4.698 30.568 1.00 78.00 241 ALA A N 1
ATOM 1921 C CA . ALA A 1 241 ? -16.117 3.801 31.628 1.00 78.00 241 ALA A CA 1
ATOM 1922 C C . ALA A 1 241 ? -16.401 4.434 33.000 1.00 78.00 241 ALA A C 1
ATOM 1924 O O . ALA A 1 241 ? -15.936 5.526 33.311 1.00 78.00 241 ALA A O 1
ATOM 1925 N N . VAL A 1 242 ? -17.120 3.701 33.851 1.00 73.81 242 VAL A N 1
ATOM 1926 C CA . VAL A 1 242 ? -17.343 4.061 35.256 1.00 73.81 242 VAL A CA 1
ATOM 1927 C C . VAL A 1 242 ? -16.567 3.086 36.135 1.00 73.81 242 VAL A C 1
ATOM 1929 O O . VAL A 1 242 ? -16.635 1.867 35.935 1.00 73.81 242 VAL A O 1
ATOM 1932 N N . MET A 1 243 ? -15.821 3.618 37.104 1.00 60.25 243 MET A N 1
ATOM 1933 C CA . MET A 1 243 ? -15.118 2.805 38.095 1.00 60.25 243 MET A CA 1
ATOM 1934 C C . MET A 1 243 ? -16.132 2.093 39.005 1.00 60.25 243 MET A C 1
ATOM 1936 O O . MET A 1 243 ? -17.083 2.728 39.466 1.00 60.25 243 MET A O 1
ATOM 1940 N N . PRO A 1 244 ? -15.959 0.795 39.306 1.00 47.97 244 PRO A N 1
ATOM 1941 C CA . PRO A 1 244 ? -16.798 0.133 40.294 1.00 47.97 244 PRO A CA 1
ATOM 1942 C C . PRO A 1 244 ? -16.496 0.709 41.686 1.00 47.97 244 PRO A C 1
ATOM 1944 O O . PRO A 1 244 ? -15.435 0.448 42.249 1.00 47.97 244 PRO A O 1
ATOM 1947 N N . GLY A 1 245 ? -17.433 1.491 42.231 1.00 46.19 245 GLY A N 1
ATOM 1948 C CA . GLY A 1 245 ? -17.435 1.909 43.636 1.00 46.19 245 GLY A CA 1
ATOM 1949 C C . GLY A 1 245 ? -17.530 3.415 43.867 1.00 46.19 245 GLY A C 1
ATOM 1950 O O . GLY A 1 245 ? -16.530 4.052 44.180 1.00 46.19 245 GLY A O 1
ATOM 1951 N N . ASN A 1 246 ? -18.749 3.960 43.802 1.00 40.09 246 ASN A N 1
ATOM 1952 C CA . ASN A 1 246 ? -19.204 4.981 44.753 1.00 40.09 246 ASN A CA 1
ATOM 1953 C C . ASN A 1 246 ? -20.746 5.024 44.819 1.00 40.09 246 ASN A C 1
ATOM 1955 O O . ASN A 1 246 ? -21.359 6.087 44.770 1.00 40.09 246 ASN A O 1
ATOM 1959 N N . GLU A 1 247 ? -21.399 3.861 44.919 1.00 41.09 247 GLU A N 1
ATOM 1960 C CA . GLU A 1 247 ? -22.766 3.829 45.444 1.00 41.09 247 GLU A CA 1
ATOM 1961 C C . GLU A 1 247 ? -22.678 4.142 46.939 1.00 41.09 247 GLU A C 1
ATOM 1963 O O . GLU A 1 247 ? -22.324 3.293 47.758 1.00 41.09 247 GLU A O 1
ATOM 1968 N N . GLN A 1 248 ? -22.947 5.397 47.304 1.00 40.31 248 GLN A N 1
ATOM 1969 C CA . GLN A 1 248 ? -23.292 5.713 48.683 1.00 40.31 248 GLN A CA 1
ATOM 1970 C C . GLN A 1 248 ? -24.558 4.917 49.032 1.00 40.31 248 GLN A C 1
ATOM 1972 O O . GLN A 1 248 ? -25.552 5.038 48.308 1.00 40.31 248 GLN A O 1
ATOM 1977 N N . PRO A 1 249 ? -24.563 4.110 50.107 1.00 39.06 249 PRO A N 1
ATOM 1978 C CA . PRO A 1 249 ? -25.779 3.440 50.526 1.00 39.06 249 PRO A CA 1
ATOM 1979 C C . PRO A 1 249 ? -26.820 4.505 50.879 1.00 39.06 249 PRO A C 1
ATOM 1981 O O . PRO A 1 249 ? -26.580 5.373 51.721 1.00 39.06 249 PRO A O 1
ATOM 1984 N N . GLN A 1 250 ? -27.969 4.449 50.204 1.00 42.22 250 GLN A N 1
ATOM 1985 C CA . GLN A 1 250 ? -29.138 5.253 50.548 1.00 42.22 250 GLN A CA 1
ATOM 1986 C C . GLN A 1 250 ? -29.508 4.969 52.013 1.00 42.22 250 GLN A C 1
ATOM 1988 O O . GLN A 1 250 ? -29.559 3.795 52.398 1.00 42.22 250 GLN A O 1
ATOM 1993 N N . PRO A 1 251 ? -29.757 5.992 52.849 1.00 41.28 251 PRO A N 1
ATOM 1994 C CA . PRO A 1 251 ? -30.219 5.755 54.204 1.00 41.28 251 PRO A CA 1
ATOM 1995 C C . PRO A 1 251 ? -31.592 5.086 54.139 1.00 41.28 251 PRO A C 1
ATOM 1997 O O . PRO A 1 251 ? -32.528 5.603 53.529 1.00 41.28 251 PRO A O 1
ATOM 2000 N N . VAL A 1 252 ? -31.683 3.910 54.755 1.00 53.91 252 VAL A N 1
ATOM 2001 C CA . VAL A 1 252 ? -32.943 3.200 54.972 1.00 53.91 252 VAL A CA 1
ATOM 2002 C C . VAL A 1 252 ? -33.831 4.105 55.832 1.00 53.91 252 VAL A C 1
ATOM 2004 O O . VAL A 1 252 ? -33.399 4.522 56.910 1.00 53.91 252 VAL A O 1
ATOM 2007 N N . GLN A 1 253 ? -35.014 4.459 55.322 1.00 53.12 253 GLN A N 1
ATOM 2008 C CA . GLN A 1 253 ? -36.053 5.159 56.087 1.00 53.12 253 GLN A CA 1
ATOM 2009 C C . GLN A 1 253 ? -36.803 4.200 57.006 1.00 53.12 253 GLN A C 1
ATOM 2011 O O . GLN A 1 253 ? -37.022 3.040 56.586 1.00 53.12 253 GLN A O 1
#

Foldseek 3Di:
DVVVVVVVVVPDDDPPVVVLVVLVVLLVCCLVCVVQKAACVQVCVVVVDPVPAFRIAGLVALDGHHCPDPSNDPCNVVSVVVDCVSVPCHPLNNLQVVLVCCVVVVAQKAQCCVVVVLLLADPPFARIAGNRNRDGHHPPDDHRDPVSVVCVVCCVVPVNRDHHHDDSVPSVVVSCCQVVQAQKEACVVCVVVVVDDVPAARIAGNPPRDGHHPVPDDPSSVVVCVVQQPDDDDDRSHHYDDDPDDPDPDDDD